Protein AF-A0A963VPA2-F1 (afdb_monomer_lite)

Radius of gyration: 30.77 Å; chains: 1; bounding box: 62×40×87 Å

Structure (mmCIF, N/CA/C/O backbone):
data_AF-A0A963VPA2-F1
#
_entry.id   AF-A0A963VPA2-F1
#
loop_
_atom_site.group_PDB
_atom_site.id
_atom_site.type_symbol
_atom_site.label_atom_id
_atom_site.label_alt_id
_atom_site.label_comp_id
_atom_site.label_asym_id
_atom_site.label_entity_id
_atom_site.label_seq_id
_atom_site.pdbx_PDB_ins_code
_atom_site.Cartn_x
_atom_site.Cartn_y
_atom_site.Cartn_z
_atom_site.occupancy
_atom_site.B_iso_or_equiv
_atom_site.auth_seq_id
_atom_site.auth_comp_id
_atom_site.auth_asym_id
_atom_site.auth_atom_id
_atom_site.pdbx_PDB_model_num
ATOM 1 N N . GLU A 1 1 ? -14.363 22.447 44.547 1.00 49.09 1 GLU A N 1
ATOM 2 C CA . GLU A 1 1 ? -14.112 21.444 45.611 1.00 49.09 1 GLU A CA 1
ATOM 3 C C . GLU A 1 1 ? -15.076 20.283 45.425 1.00 49.09 1 GLU A C 1
ATOM 5 O O . GLU A 1 1 ? -16.277 20.501 45.373 1.00 49.09 1 GLU A O 1
ATOM 10 N N . TRP A 1 2 ? -14.569 19.061 45.254 1.00 56.16 2 TRP A N 1
ATOM 11 C CA . TRP A 1 2 ? -15.417 17.924 44.885 1.00 56.16 2 TRP A CA 1
ATOM 12 C C . TRP A 1 2 ? -16.239 17.430 46.090 1.00 56.16 2 TRP A C 1
ATOM 14 O O . TRP A 1 2 ? -15.675 16.989 47.094 1.00 56.16 2 TRP A O 1
ATOM 24 N N . CYS A 1 3 ? -17.568 17.484 45.959 1.00 69.19 3 CYS A N 1
ATOM 25 C CA . CYS A 1 3 ? -18.582 16.982 46.894 1.00 69.19 3 CYS A CA 1
ATOM 26 C C . CYS A 1 3 ? -18.225 15.598 47.494 1.00 69.19 3 CYS A C 1
ATOM 28 O O . CYS A 1 3 ? -17.972 14.635 46.767 1.00 69.19 3 CYS A O 1
ATOM 30 N N . GLY A 1 4 ? -18.227 15.481 48.829 1.00 67.31 4 GLY A N 1
ATOM 31 C CA . GLY A 1 4 ? -17.852 14.258 49.564 1.00 67.31 4 GLY A CA 1
ATOM 32 C C . GLY A 1 4 ? -18.628 12.991 49.156 1.00 67.31 4 GLY A C 1
ATOM 33 O O . GLY A 1 4 ? -17.996 11.972 48.879 1.00 67.31 4 GLY A O 1
ATOM 34 N N . PRO A 1 5 ? -19.968 13.040 49.041 1.00 72.94 5 PRO A N 1
ATOM 35 C CA . PRO A 1 5 ? -20.776 11.941 48.506 1.00 72.94 5 PRO A CA 1
ATOM 36 C C . PRO A 1 5 ? -20.386 11.463 47.099 1.00 72.94 5 PRO A C 1
ATOM 38 O O . PRO A 1 5 ? -20.468 10.270 46.818 1.00 72.94 5 PRO A O 1
ATOM 41 N N . CYS A 1 6 ? -19.914 12.352 46.220 1.00 71.62 6 CYS A N 1
ATOM 42 C CA . CYS A 1 6 ? -19.467 11.936 44.889 1.00 71.62 6 CYS A CA 1
ATOM 43 C C . CYS A 1 6 ? -18.187 11.112 44.954 1.00 71.62 6 CYS A C 1
ATOM 45 O O . CYS A 1 6 ? -18.075 10.117 44.254 1.00 71.62 6 CYS A O 1
ATOM 47 N N . LYS A 1 7 ? -17.246 11.478 45.833 1.00 73.12 7 LYS A N 1
ATOM 48 C CA . LYS A 1 7 ? -15.985 10.736 45.989 1.00 73.12 7 LYS A CA 1
ATOM 49 C C . LYS A 1 7 ? -16.200 9.281 46.413 1.00 73.12 7 LYS A C 1
ATOM 51 O O . LYS A 1 7 ? -15.353 8.446 46.126 1.00 73.12 7 LYS A O 1
ATOM 56 N N . GLN A 1 8 ? -17.314 8.978 47.081 1.00 78.62 8 GLN A N 1
ATOM 57 C CA . GLN A 1 8 ? -17.674 7.609 47.465 1.00 78.62 8 GLN A CA 1
ATOM 58 C C . GLN A 1 8 ? -18.366 6.846 46.332 1.00 78.62 8 GLN A C 1
ATOM 60 O O . GLN A 1 8 ? -18.168 5.642 46.199 1.00 78.62 8 GLN A O 1
ATOM 65 N N . LEU A 1 9 ? -19.167 7.536 45.516 1.00 82.19 9 LEU A N 1
ATOM 66 C CA . LEU A 1 9 ? -19.954 6.910 44.455 1.00 82.19 9 LEU A CA 1
ATOM 67 C C . LEU A 1 9 ? -19.159 6.727 43.152 1.00 82.19 9 LEU A C 1
ATOM 69 O O . LEU A 1 9 ? -19.361 5.734 42.460 1.00 82.19 9 LEU A O 1
ATOM 73 N N . THR A 1 10 ? -18.233 7.638 42.836 1.00 83.31 10 THR A N 1
ATOM 74 C CA . THR A 1 10 ? -17.423 7.589 41.607 1.00 83.31 10 THR A CA 1
ATOM 75 C C . THR A 1 10 ? -16.677 6.260 41.433 1.00 83.31 10 THR A C 1
ATOM 77 O O . THR A 1 10 ? -16.851 5.656 40.377 1.00 83.31 10 THR A O 1
ATOM 80 N N . PRO A 1 11 ? -15.937 5.728 42.432 1.00 85.38 11 PRO A N 1
ATOM 81 C CA . PRO A 1 11 ? -15.216 4.463 42.259 1.00 85.38 11 PRO A CA 1
ATOM 82 C C . PRO A 1 11 ? -16.150 3.271 42.019 1.00 85.38 11 PRO A C 1
ATOM 84 O O . PRO A 1 11 ? -15.814 2.344 41.288 1.00 85.38 11 PRO A O 1
ATOM 87 N N . VAL A 1 12 ? -17.344 3.298 42.621 1.00 87.31 12 VAL A N 1
ATOM 88 C CA . VAL A 1 12 ? -18.360 2.255 42.431 1.00 87.31 12 VAL A CA 1
ATOM 89 C C . VAL A 1 12 ? -18.909 2.303 41.006 1.00 87.31 12 VAL A C 1
ATOM 91 O O . VAL A 1 12 ? -19.034 1.263 40.368 1.00 87.31 12 VAL A O 1
ATOM 94 N N . LEU A 1 13 ? -19.201 3.499 40.486 1.00 86.50 13 LEU A N 1
ATOM 95 C CA . LEU A 1 13 ? -19.675 3.677 39.112 1.00 86.50 13 LEU A CA 1
ATOM 96 C C . LEU A 1 13 ? -18.614 3.285 38.082 1.00 86.50 13 LEU A C 1
ATOM 98 O O . LEU A 1 13 ? -18.949 2.610 37.115 1.00 86.50 13 LEU A O 1
ATOM 102 N N . GLU A 1 14 ? -17.353 3.670 38.292 1.00 88.00 14 GLU A N 1
ATOM 103 C CA . GLU A 1 14 ? -16.237 3.300 37.410 1.00 88.00 14 GLU A CA 1
ATOM 104 C C . GLU A 1 14 ? -16.062 1.780 37.354 1.00 88.00 14 GLU A C 1
ATOM 106 O O . GLU A 1 14 ? -15.976 1.213 36.267 1.00 88.00 14 GLU A O 1
ATOM 111 N N . LYS A 1 15 ? -16.110 1.107 38.512 1.00 86.44 15 LYS A N 1
ATOM 112 C CA . LYS A 1 15 ? -16.055 -0.356 38.595 1.00 86.44 15 LYS A CA 1
ATOM 113 C C . LYS A 1 15 ? -17.211 -1.021 37.843 1.00 86.44 15 LYS A C 1
ATOM 115 O O . LYS A 1 15 ? -16.982 -1.918 37.041 1.00 86.44 15 LYS A O 1
ATOM 120 N N . ILE A 1 16 ? -18.450 -0.593 38.094 1.00 87.19 16 ILE A N 1
ATOM 121 C CA . ILE A 1 16 ? -19.628 -1.184 37.443 1.00 87.19 16 ILE A CA 1
ATOM 122 C C . ILE A 1 16 ? -19.590 -0.943 35.933 1.00 87.19 16 ILE A C 1
ATOM 124 O O . ILE A 1 16 ? -19.871 -1.860 35.173 1.00 87.19 16 ILE A O 1
ATOM 128 N N . ALA A 1 17 ? -19.234 0.259 35.484 1.00 85.38 17 ALA A N 1
ATOM 129 C CA . ALA A 1 17 ? -19.161 0.561 34.059 1.00 85.38 17 ALA A CA 1
ATOM 130 C C . ALA A 1 17 ? -18.098 -0.283 33.346 1.00 85.38 17 ALA A C 1
ATOM 132 O O . ALA A 1 17 ? -18.367 -0.779 32.260 1.00 85.38 17 ALA A O 1
ATOM 133 N N . ALA A 1 18 ? -16.943 -0.512 33.978 1.00 82.00 18 ALA A N 1
ATOM 134 C CA . ALA A 1 18 ? -15.917 -1.401 33.439 1.00 82.00 18 ALA A CA 1
ATOM 135 C C . ALA A 1 18 ? -16.399 -2.857 33.322 1.00 82.00 18 ALA A C 1
ATOM 137 O O . ALA A 1 18 ? -16.091 -3.525 32.350 1.00 82.00 18 ALA A O 1
ATOM 138 N N . GLU A 1 19 ? -17.185 -3.358 34.278 1.00 85.00 19 GLU A N 1
ATOM 139 C CA . GLU A 1 19 ? -17.730 -4.724 34.208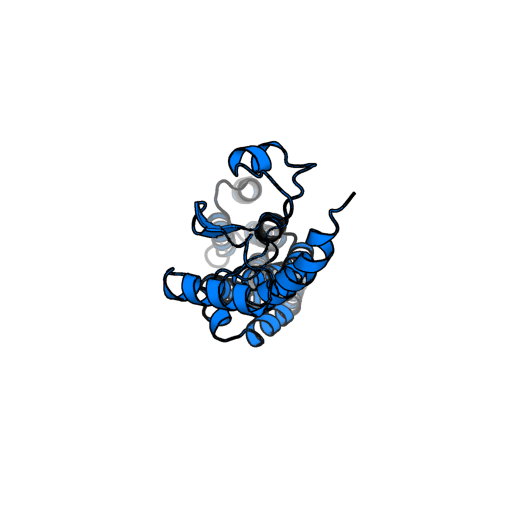 1.00 85.00 19 GLU A CA 1
ATOM 140 C C . GLU A 1 19 ? -18.888 -4.880 33.205 1.00 85.00 19 GLU A C 1
ATOM 142 O O . GLU A 1 19 ? -19.232 -5.996 32.819 1.00 85.00 19 GLU A O 1
ATOM 147 N N . TYR A 1 20 ? -19.531 -3.777 32.822 1.00 84.88 20 TYR A N 1
ATOM 148 C CA . TYR A 1 20 ? -20.671 -3.752 31.902 1.00 84.88 20 TYR A CA 1
ATOM 149 C C . TYR A 1 20 ? -20.308 -3.146 30.537 1.00 84.88 20 TYR A C 1
ATOM 151 O O . TYR A 1 20 ? -21.204 -2.936 29.714 1.00 84.88 20 TYR A O 1
ATOM 159 N N . SER A 1 21 ? -19.019 -2.901 30.275 1.00 76.88 21 SER A N 1
ATOM 160 C CA . SER A 1 21 ? -18.522 -2.377 28.997 1.00 76.88 21 SER A CA 1
ATOM 161 C C . SER A 1 21 ? -18.955 -3.258 27.833 1.00 76.88 21 SER A C 1
ATOM 163 O O . SER A 1 21 ? -19.475 -2.756 26.842 1.00 76.88 21 SER A O 1
ATOM 165 N N . ASP A 1 22 ? -18.863 -4.577 28.014 1.00 72.88 22 ASP A N 1
ATOM 166 C CA . ASP A 1 22 ? -19.215 -5.581 27.004 1.00 72.88 22 ASP A CA 1
ATOM 167 C C . ASP A 1 22 ? -20.723 -5.616 26.720 1.00 72.88 22 ASP A C 1
ATOM 169 O O . ASP A 1 22 ? -21.167 -6.141 25.704 1.00 72.88 22 ASP A O 1
ATOM 173 N N . LYS A 1 23 ? -21.531 -5.043 27.622 1.00 76.44 23 LYS A N 1
ATOM 174 C CA . LYS A 1 23 ? -22.978 -4.865 27.457 1.00 76.44 23 LYS A CA 1
ATOM 175 C C . LYS A 1 23 ? -23.339 -3.465 26.936 1.00 76.44 23 LYS A C 1
ATOM 177 O O . LYS A 1 23 ? -24.505 -3.084 26.997 1.00 76.44 23 LYS A O 1
ATOM 182 N N . GLY A 1 24 ? -22.361 -2.682 26.474 1.00 73.94 24 GLY A N 1
ATOM 183 C CA . GLY A 1 24 ? -22.559 -1.341 25.916 1.00 73.94 24 GLY A CA 1
ATOM 184 C C . GLY A 1 24 ? -22.771 -0.231 26.954 1.00 73.94 24 GLY A C 1
ATOM 185 O O . GLY A 1 24 ? -23.287 0.834 26.611 1.00 73.94 24 GLY A O 1
ATOM 186 N N . VAL A 1 25 ? -22.414 -0.445 28.226 1.00 84.25 25 VAL A N 1
ATOM 187 C CA . VAL A 1 25 ? -22.539 0.583 29.274 1.00 84.25 25 VAL A CA 1
ATOM 188 C C . VAL A 1 25 ? -21.279 1.445 29.325 1.00 84.25 25 VAL A C 1
ATOM 190 O O . VAL A 1 25 ? -20.182 0.946 29.551 1.00 84.25 25 VAL A O 1
ATOM 193 N N . ILE A 1 26 ? -21.446 2.763 29.183 1.00 83.50 26 ILE A N 1
ATOM 194 C CA . ILE A 1 26 ? -20.358 3.749 29.251 1.00 83.50 26 ILE A CA 1
ATOM 195 C C . ILE A 1 26 ? -20.648 4.746 30.376 1.00 83.50 26 ILE A C 1
ATOM 197 O O . ILE A 1 26 ? -21.761 5.263 30.494 1.00 83.50 26 ILE A O 1
ATOM 201 N N . LEU A 1 27 ? -19.637 5.048 31.196 1.00 86.69 27 LEU A N 1
ATOM 202 C CA . LEU A 1 27 ? -19.727 6.073 32.236 1.00 86.69 27 LEU A CA 1
ATOM 203 C C . LEU A 1 27 ? -19.237 7.428 31.716 1.00 86.69 27 LEU A C 1
ATOM 205 O O . LEU A 1 27 ? -18.039 7.641 31.550 1.00 86.69 27 LEU A O 1
ATOM 209 N N . ALA A 1 28 ? -20.159 8.374 31.551 1.00 87.06 28 ALA A N 1
ATOM 210 C CA . ALA A 1 28 ? -19.833 9.773 31.295 1.00 87.06 28 ALA A CA 1
ATOM 211 C C . ALA A 1 28 ? -19.828 10.570 32.610 1.00 87.06 28 ALA A C 1
ATOM 213 O O . ALA A 1 28 ? -20.836 10.628 33.317 1.00 87.06 28 ALA A O 1
ATOM 214 N N . LYS A 1 29 ? -18.693 11.196 32.942 1.00 86.25 29 LYS A N 1
ATOM 215 C CA . LYS A 1 29 ? -18.549 12.074 34.114 1.00 86.25 29 LYS A CA 1
ATOM 216 C C . LYS A 1 29 ? -18.623 13.524 33.652 1.00 86.25 29 LYS A C 1
ATOM 218 O O . LYS A 1 29 ? -17.815 13.935 32.829 1.00 86.25 29 LYS A O 1
ATOM 223 N N . ILE A 1 30 ? -19.570 14.285 34.192 1.00 83.88 30 ILE A N 1
ATOM 224 C CA . ILE A 1 30 ? -19.776 15.694 33.837 1.00 83.88 30 ILE A CA 1
ATOM 225 C C . ILE A 1 30 ? -19.543 16.547 35.079 1.00 83.88 30 ILE A C 1
ATOM 227 O O . ILE A 1 30 ? -20.171 16.323 36.118 1.00 83.88 30 ILE A O 1
ATOM 231 N N . ASN A 1 31 ? -18.637 17.517 34.972 1.00 84.00 31 ASN A N 1
ATOM 232 C CA . ASN A 1 31 ? -18.429 18.515 36.008 1.00 84.00 31 ASN A CA 1
ATOM 233 C C . ASN A 1 31 ? -19.447 19.645 35.826 1.00 84.00 31 ASN A C 1
ATOM 235 O O . ASN A 1 31 ? -19.341 20.436 34.897 1.00 84.00 31 ASN A O 1
ATOM 239 N N . VAL A 1 32 ? -20.435 19.729 36.715 1.00 82.69 32 VAL A N 1
ATOM 240 C CA . VAL A 1 32 ? -21.500 20.740 36.614 1.00 82.69 32 VAL A CA 1
ATOM 241 C C . VAL A 1 32 ? -21.022 22.170 36.892 1.00 82.69 32 VAL A C 1
ATOM 243 O O . VAL A 1 32 ? -21.715 23.105 36.499 1.00 82.69 32 VAL A O 1
ATOM 246 N N . ASP A 1 33 ? -19.860 22.343 37.535 1.00 81.12 33 ASP A N 1
ATOM 247 C CA . ASP A 1 33 ? -19.251 23.664 37.744 1.00 81.12 33 ASP A CA 1
ATOM 248 C C . ASP A 1 33 ? -18.668 24.223 36.431 1.00 81.12 33 ASP A C 1
ATOM 250 O O . ASP A 1 33 ? -18.660 25.434 36.219 1.00 81.12 33 ASP A O 1
ATOM 254 N N . GLU A 1 34 ? -18.198 23.342 35.542 1.00 83.88 34 GLU A N 1
ATOM 255 C CA . GLU A 1 34 ? -17.646 23.692 34.224 1.00 83.88 34 GLU A CA 1
ATOM 256 C C . GLU A 1 34 ? -18.741 23.689 33.144 1.00 83.88 34 GLU A C 1
ATOM 258 O O . GLU A 1 34 ? -18.819 24.598 32.321 1.00 83.88 34 GLU A O 1
ATOM 263 N N . GLU A 1 35 ? -19.652 22.715 33.200 1.00 80.19 35 GLU A N 1
ATOM 264 C CA . GLU A 1 35 ? -20.675 22.448 32.184 1.00 80.19 35 GLU A CA 1
ATOM 265 C C . GLU A 1 35 ? -22.076 22.909 32.624 1.00 80.19 35 GLU A C 1
ATOM 267 O O . GLU A 1 35 ? -23.053 22.147 32.636 1.00 80.19 35 GLU A O 1
ATOM 272 N N . GLY A 1 36 ? -22.197 24.189 32.990 1.00 81.50 36 GLY A N 1
ATOM 273 C CA . GLY A 1 36 ? -23.433 24.757 33.547 1.00 81.50 36 GLY A CA 1
ATOM 274 C C . GLY A 1 36 ? -24.657 24.661 32.621 1.00 81.50 36 GLY A C 1
ATOM 275 O O . GLY A 1 36 ? -25.783 24.487 33.093 1.00 81.50 36 GLY A O 1
ATOM 276 N N . PHE A 1 37 ? -24.456 24.716 31.299 1.00 80.62 37 PHE A N 1
ATOM 277 C CA . PHE A 1 37 ? -25.534 24.557 30.314 1.00 80.62 37 PHE A CA 1
ATOM 278 C C . PHE A 1 37 ? -26.147 23.150 30.355 1.00 80.62 37 PHE A C 1
ATOM 280 O O . PHE A 1 37 ? -27.370 23.003 30.410 1.00 80.62 37 PHE A O 1
ATOM 287 N N . ILE A 1 38 ? -25.300 22.117 30.398 1.00 82.00 38 ILE A N 1
ATOM 288 C CA . ILE A 1 38 ? -25.739 20.720 30.474 1.00 82.00 38 ILE A CA 1
ATOM 289 C C . ILE A 1 38 ? -26.443 20.475 31.814 1.00 82.00 38 ILE A C 1
ATOM 291 O O . ILE A 1 38 ? -27.527 19.890 31.849 1.00 82.00 38 ILE A O 1
ATOM 295 N N . ALA A 1 39 ? -25.890 20.989 32.916 1.00 82.69 39 ALA A N 1
ATOM 296 C CA . ALA A 1 39 ? -26.506 20.878 34.237 1.00 82.69 39 ALA A CA 1
ATOM 297 C C . ALA A 1 39 ? -27.925 21.482 34.280 1.00 82.69 39 ALA A C 1
ATOM 299 O O . ALA A 1 39 ? -28.838 20.878 34.850 1.00 82.69 39 ALA A O 1
ATOM 300 N N . ALA A 1 40 ? -28.134 22.635 33.632 1.00 84.31 40 ALA A N 1
ATOM 301 C CA . ALA A 1 40 ? -29.443 23.275 33.523 1.00 84.31 40 ALA A CA 1
ATOM 302 C C . ALA A 1 40 ? -30.427 22.463 32.663 1.00 84.31 40 ALA A C 1
ATOM 304 O O . ALA A 1 40 ? -31.581 22.285 33.057 1.00 84.31 40 ALA A O 1
ATOM 305 N N . GLN A 1 41 ? -29.976 21.928 31.523 1.00 83.31 41 GLN A N 1
ATOM 306 C CA . GLN A 1 41 ? -30.805 21.118 30.623 1.00 83.31 41 GLN A CA 1
ATOM 307 C C . GLN A 1 41 ? -31.312 19.834 31.296 1.00 83.31 41 GLN A C 1
ATOM 309 O O . GLN A 1 41 ? -32.468 19.454 31.113 1.00 83.31 41 GLN A O 1
ATOM 314 N N . PHE A 1 42 ? -30.474 19.197 32.116 1.00 83.06 42 PHE A N 1
ATOM 315 C CA . PHE A 1 42 ? -30.832 18.009 32.898 1.00 83.06 42 PHE A CA 1
ATOM 316 C C . PHE A 1 42 ? -31.484 18.332 34.253 1.00 83.06 42 PHE A C 1
ATOM 318 O O . PHE A 1 42 ? -31.735 17.420 35.044 1.00 83.06 42 PHE A O 1
ATOM 325 N N . GLN A 1 43 ? -31.769 19.615 34.519 1.00 84.44 43 GLN A N 1
ATOM 326 C CA . GLN A 1 43 ? -32.391 20.111 35.750 1.00 84.44 43 GLN A CA 1
ATOM 327 C C . GLN A 1 43 ? -31.707 19.579 37.021 1.00 84.44 43 GLN A C 1
ATOM 329 O O . GLN A 1 43 ? -32.368 19.146 37.966 1.00 84.44 43 GLN A O 1
ATOM 334 N N . VAL A 1 44 ? -30.371 19.583 37.048 1.00 84.50 44 VAL A N 1
ATOM 335 C CA . VAL A 1 44 ? -29.589 19.085 38.186 1.00 84.50 44 VAL A CA 1
ATOM 336 C C . VAL A 1 44 ? -29.793 20.005 39.395 1.00 84.50 44 VAL A C 1
ATOM 338 O O . VAL A 1 44 ? -29.364 21.154 39.391 1.00 84.50 44 VAL A O 1
ATOM 341 N N . GLN A 1 45 ? -30.451 19.496 40.441 1.00 82.44 45 GLN A N 1
ATOM 342 C CA . GLN A 1 45 ? -30.731 20.251 41.676 1.00 82.44 45 GLN A CA 1
ATOM 343 C C . GLN A 1 45 ? -29.751 19.937 42.813 1.00 82.44 45 GLN A C 1
ATOM 345 O O . GLN A 1 45 ? -29.624 20.713 43.758 1.00 82.44 45 GLN A O 1
ATOM 350 N N . SER A 1 46 ? -29.088 18.781 42.760 1.00 82.25 46 SER A N 1
ATOM 351 C CA . SER A 1 46 ? -28.140 18.342 43.782 1.00 82.25 46 SER A CA 1
ATOM 352 C C . SER A 1 46 ? -27.057 17.437 43.192 1.00 82.25 46 SER A C 1
ATOM 354 O O . SER A 1 46 ? -27.208 16.858 42.118 1.00 82.25 46 SER A O 1
ATOM 356 N N . ILE A 1 47 ? -25.928 17.342 43.891 1.00 82.88 47 ILE A N 1
ATOM 357 C CA . ILE A 1 47 ? -24.746 16.589 43.466 1.00 82.88 47 ILE A CA 1
ATOM 358 C C . ILE A 1 47 ? -24.464 15.498 44.519 1.00 82.88 47 ILE A C 1
ATOM 360 O O . ILE A 1 47 ? -24.398 15.834 45.707 1.00 82.88 47 ILE A O 1
ATOM 364 N N . PRO A 1 48 ? -24.234 14.222 44.141 1.00 83.06 48 PRO A N 1
ATOM 365 C CA . PRO A 1 48 ? -24.256 13.671 42.782 1.00 83.06 48 PRO A CA 1
ATOM 366 C C . PRO A 1 48 ? -25.680 13.481 42.248 1.00 83.06 48 PRO A C 1
ATOM 368 O O . PRO A 1 48 ? -26.567 13.084 42.997 1.00 83.06 48 PRO A O 1
ATOM 371 N N . THR A 1 49 ? -25.859 13.678 40.941 1.00 86.62 49 THR A N 1
ATOM 372 C CA . THR A 1 49 ? -27.026 13.202 40.182 1.00 86.62 49 THR A CA 1
ATOM 373 C C . THR A 1 49 ? -26.536 12.188 39.153 1.00 86.62 49 THR A C 1
ATOM 375 O O . THR A 1 49 ? -25.537 12.436 38.480 1.00 86.62 49 THR A O 1
ATOM 378 N N . VAL A 1 50 ? -27.212 11.043 39.043 1.00 88.56 50 VAL A N 1
ATOM 379 C CA . VAL A 1 50 ? -26.841 9.964 38.114 1.00 88.56 50 VAL A CA 1
ATOM 380 C C . VAL A 1 50 ? -28.051 9.610 37.259 1.00 88.56 50 VAL A C 1
ATOM 382 O O . VAL A 1 50 ? -29.107 9.254 37.785 1.00 88.56 50 VAL A O 1
ATOM 385 N N . TYR A 1 51 ? -27.889 9.678 35.941 1.00 88.38 51 TYR A N 1
ATOM 386 C CA . TYR A 1 51 ? -28.897 9.276 34.964 1.00 88.38 51 TYR A CA 1
ATOM 387 C C . TYR A 1 51 ? -28.361 8.150 34.084 1.00 88.38 51 TYR A C 1
ATOM 389 O O . TYR A 1 51 ? -27.190 8.155 33.714 1.00 88.38 51 TYR A O 1
ATOM 397 N N . ALA A 1 52 ? -29.234 7.214 33.718 1.00 88.38 52 ALA A N 1
ATOM 398 C CA . ALA A 1 52 ? -28.993 6.310 32.602 1.00 88.38 52 ALA A CA 1
ATOM 399 C C . ALA A 1 52 ? -29.594 6.933 31.340 1.00 88.38 52 ALA A C 1
ATOM 401 O O . ALA A 1 52 ? -30.767 7.321 31.348 1.00 88.38 52 ALA A O 1
ATOM 402 N N . LEU A 1 53 ? -28.807 7.029 30.269 1.00 85.62 53 LEU A N 1
ATOM 403 C CA . LEU A 1 53 ? -29.257 7.540 28.978 1.00 85.62 53 LEU A CA 1
ATOM 404 C C . LEU A 1 53 ? -29.225 6.438 27.920 1.00 85.62 53 LEU A C 1
ATOM 406 O O . LEU A 1 53 ? -28.288 5.649 27.870 1.00 85.62 53 LEU A O 1
ATOM 410 N N . PHE A 1 54 ? -30.226 6.433 27.044 1.00 81.38 54 PHE A N 1
ATOM 411 C CA . PHE A 1 54 ? -30.270 5.595 25.848 1.00 81.38 54 PHE A CA 1
ATOM 412 C C . PHE A 1 54 ? -30.820 6.418 24.679 1.00 81.38 54 PHE A C 1
ATOM 414 O O . PHE A 1 54 ? -31.821 7.120 24.833 1.00 81.38 54 PHE A O 1
ATOM 421 N N . GLN A 1 55 ? -30.140 6.386 23.527 1.00 76.56 55 GLN A N 1
ATOM 422 C CA . GLN A 1 55 ? -30.486 7.180 22.332 1.00 76.56 55 GLN A CA 1
ATOM 423 C C . GLN A 1 55 ? -30.753 8.672 22.634 1.00 76.56 55 GLN A C 1
ATOM 425 O O . GLN A 1 55 ? -31.731 9.264 22.177 1.00 76.56 55 GLN A O 1
ATOM 430 N N . GLY A 1 56 ? -29.897 9.276 23.467 1.00 76.88 56 GLY A N 1
ATOM 431 C CA . GLY A 1 56 ? -29.988 10.691 23.842 1.00 76.88 56 GLY A CA 1
ATOM 432 C C . GLY A 1 56 ? -31.124 11.043 24.811 1.00 76.88 56 GLY A C 1
ATOM 433 O O . GLY A 1 56 ? -31.335 12.223 25.084 1.00 76.88 56 GLY A O 1
ATOM 434 N N . LYS A 1 57 ? -31.855 10.058 25.350 1.00 78.44 57 LYS A N 1
ATOM 435 C CA . LYS A 1 57 ? -32.953 10.274 26.304 1.00 78.44 57 LYS A CA 1
ATOM 436 C C . LYS A 1 57 ? -32.633 9.660 27.671 1.00 78.44 57 LYS A C 1
ATOM 438 O O . LYS A 1 57 ? -32.121 8.541 27.715 1.00 78.44 57 LYS A O 1
ATOM 443 N N . PRO A 1 58 ? -32.952 10.337 28.789 1.00 84.06 58 PRO A N 1
ATOM 444 C CA . PRO A 1 58 ? -32.839 9.747 30.116 1.00 84.06 58 PRO A CA 1
ATOM 445 C C . PRO A 1 58 ? -33.902 8.655 30.287 1.00 84.06 58 PRO A C 1
ATOM 447 O O . PRO A 1 58 ? -35.100 8.930 30.240 1.00 84.06 58 PRO A O 1
ATOM 450 N N . VAL A 1 59 ? -33.457 7.415 30.472 1.00 86.19 59 VAL A N 1
ATOM 451 C CA . VAL A 1 59 ? -34.322 6.235 30.641 1.00 86.19 59 VAL A CA 1
ATOM 452 C C . VAL A 1 59 ? -34.500 5.837 32.103 1.00 86.19 59 VAL A C 1
ATOM 454 O O . VAL A 1 59 ? -35.507 5.227 32.449 1.00 86.19 59 VAL A O 1
ATOM 457 N N . ALA A 1 60 ? -33.565 6.215 32.980 1.00 86.31 60 ALA A N 1
ATOM 458 C CA . ALA A 1 60 ? -33.702 6.017 34.420 1.00 86.31 60 ALA A CA 1
ATOM 459 C C . ALA A 1 60 ? -32.948 7.078 35.224 1.00 86.31 60 ALA A C 1
ATOM 461 O O . ALA A 1 60 ? -31.893 7.566 34.814 1.00 86.31 60 ALA A O 1
ATOM 462 N N . ASN A 1 61 ? -33.471 7.389 36.410 1.00 87.56 61 ASN A N 1
ATOM 463 C CA . ASN A 1 61 ? -32.779 8.181 37.420 1.00 87.56 61 ASN A CA 1
ATOM 464 C C . ASN A 1 61 ? -32.189 7.239 38.478 1.00 87.56 61 ASN A C 1
ATOM 466 O O . ASN A 1 61 ? -32.922 6.568 39.204 1.00 87.56 61 ASN A O 1
ATOM 470 N N . LEU A 1 62 ? -30.861 7.202 38.559 1.00 85.69 62 LEU A N 1
ATOM 471 C CA . LEU A 1 62 ? -30.085 6.344 39.456 1.00 85.69 62 LEU A CA 1
ATOM 472 C C . LEU A 1 62 ? -29.600 7.086 40.708 1.00 85.69 62 LEU A C 1
ATOM 474 O O . LEU A 1 62 ? -28.909 6.504 41.536 1.00 85.69 62 LEU A O 1
ATOM 478 N N . THR A 1 63 ? -29.983 8.349 40.898 1.00 82.50 63 THR A N 1
ATOM 479 C CA . THR A 1 63 ? -29.528 9.191 42.022 1.00 82.50 63 THR A CA 1
ATOM 480 C C . THR A 1 63 ? -29.878 8.601 43.396 1.00 82.50 63 THR A C 1
ATOM 482 O O . THR A 1 63 ? -29.180 8.837 44.381 1.00 82.50 63 THR A O 1
ATOM 485 N N . ASN A 1 64 ? -30.939 7.789 43.469 1.00 80.38 64 ASN A N 1
ATOM 486 C CA . ASN A 1 64 ? -31.352 7.106 44.697 1.00 80.38 64 ASN A CA 1
ATOM 487 C C . ASN A 1 64 ? -30.657 5.752 44.919 1.00 80.38 64 ASN A C 1
ATOM 489 O O . ASN A 1 64 ? -30.744 5.213 46.023 1.00 80.38 64 ASN A O 1
ATOM 493 N N . ALA A 1 65 ? -29.981 5.198 43.910 1.00 78.00 65 ALA A N 1
ATOM 494 C CA . ALA A 1 65 ? -29.256 3.941 44.032 1.00 78.00 65 ALA A CA 1
ATOM 495 C C . ALA A 1 65 ? -27.925 4.203 44.748 1.00 78.00 65 ALA A C 1
ATOM 497 O O . ALA A 1 65 ? -27.002 4.796 44.190 1.00 78.00 65 ALA A O 1
ATOM 498 N N . ARG A 1 66 ? -27.843 3.796 46.020 1.00 73.62 66 ARG A N 1
ATOM 499 C CA . ARG A 1 66 ? -26.684 4.083 46.885 1.00 73.62 66 ARG A CA 1
ATOM 500 C C . ARG A 1 66 ? -25.782 2.878 47.131 1.00 73.62 66 ARG A C 1
ATOM 502 O O . ARG A 1 66 ? -24.739 3.040 47.756 1.00 73.62 66 ARG A O 1
ATOM 509 N N . SER A 1 67 ? -26.158 1.692 46.653 1.00 83.50 67 SER A N 1
ATOM 510 C CA . SER A 1 67 ? -25.322 0.491 46.717 1.00 83.50 67 SER A CA 1
ATOM 511 C C . SER A 1 67 ? -24.968 -0.037 45.330 1.00 83.50 67 SER A C 1
ATOM 513 O O . SER A 1 67 ? -25.728 0.101 44.371 1.00 83.50 67 SER A O 1
ATOM 515 N N . GLU A 1 68 ? -23.826 -0.722 45.249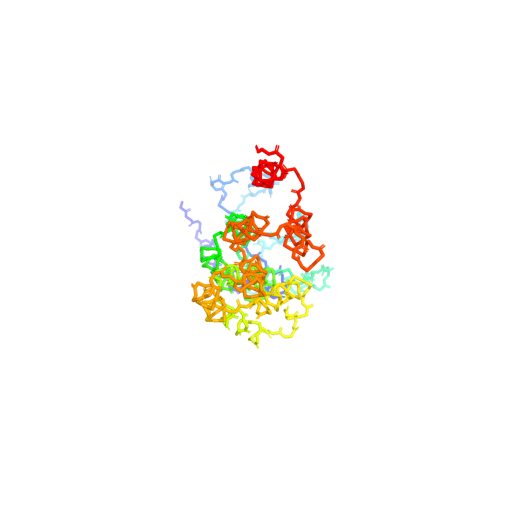 1.00 85.19 68 GLU A N 1
ATOM 516 C CA . GLU A 1 68 ? -23.377 -1.430 44.046 1.00 85.19 68 GLU A CA 1
ATOM 517 C C . GLU A 1 68 ? -24.432 -2.436 43.550 1.00 85.19 68 GLU A C 1
ATOM 519 O O . GLU A 1 68 ? -24.711 -2.515 42.357 1.00 85.19 68 GLU A O 1
ATOM 524 N N . SER A 1 69 ? -25.085 -3.155 44.470 1.00 86.19 69 SER A N 1
ATOM 525 C CA . SER A 1 69 ? -26.143 -4.119 44.142 1.00 86.19 69 SER A CA 1
ATOM 526 C C . SER A 1 69 ? -27.374 -3.475 43.499 1.00 86.19 69 SER A C 1
ATOM 528 O O . SER A 1 69 ? -27.908 -4.018 42.536 1.00 86.19 69 SER A O 1
ATOM 530 N N . GLN A 1 70 ? -27.809 -2.311 43.994 1.00 86.38 70 GLN A N 1
ATOM 531 C CA . GLN A 1 70 ? -28.950 -1.582 43.435 1.00 86.38 70 GLN A CA 1
ATOM 532 C C . GLN A 1 70 ? -28.638 -1.060 42.033 1.00 86.38 70 GLN A C 1
ATOM 534 O O . GLN A 1 70 ? -29.464 -1.190 41.136 1.00 86.38 70 GLN A O 1
ATOM 539 N N . LEU A 1 71 ? -27.438 -0.508 41.833 1.00 86.62 71 LEU A N 1
ATOM 540 C CA . LEU A 1 71 ? -26.992 -0.017 40.529 1.00 86.62 71 LEU A CA 1
ATOM 541 C C . LEU A 1 71 ? -26.960 -1.143 39.488 1.00 86.62 71 LEU A C 1
ATOM 543 O O . LEU A 1 71 ? -27.520 -0.980 38.407 1.00 86.62 71 LEU A O 1
ATOM 547 N N . ARG A 1 72 ? -26.391 -2.304 39.841 1.00 88.38 72 ARG A N 1
ATOM 548 C CA . ARG A 1 72 ? -26.377 -3.497 38.977 1.00 88.38 72 ARG A CA 1
ATOM 549 C C . ARG A 1 72 ? -27.783 -3.963 38.624 1.00 88.38 72 ARG A C 1
ATOM 551 O O . ARG A 1 72 ? -28.082 -4.147 37.454 1.00 88.38 72 ARG A O 1
ATOM 558 N N . GLN A 1 73 ? -28.662 -4.078 39.618 1.00 88.00 73 GLN A N 1
ATOM 559 C CA . GLN A 1 73 ? -30.033 -4.533 39.398 1.00 88.00 73 GLN A CA 1
ATOM 560 C C . GLN A 1 73 ? -30.792 -3.629 38.419 1.00 88.00 73 GLN A C 1
ATOM 562 O O . GLN A 1 73 ? -31.503 -4.131 37.550 1.00 88.00 73 GLN A O 1
ATOM 567 N N . VAL A 1 74 ? -30.651 -2.305 38.544 1.00 87.00 74 VAL A N 1
ATOM 568 C CA . VAL A 1 74 ? -31.309 -1.372 37.621 1.00 87.00 74 VAL A CA 1
ATOM 569 C C . VAL A 1 74 ? -30.683 -1.449 36.227 1.00 87.00 74 VAL A C 1
ATOM 571 O O . VAL A 1 74 ? -31.419 -1.460 35.246 1.00 87.00 74 VAL A O 1
ATOM 574 N N . LEU A 1 75 ? -29.354 -1.555 36.121 1.00 86.62 75 LEU A N 1
ATOM 575 C CA . LEU A 1 75 ? -28.676 -1.732 34.833 1.00 86.62 75 LEU A CA 1
ATOM 576 C C . LEU A 1 75 ? -29.111 -3.020 34.131 1.00 86.62 75 LEU A C 1
ATOM 578 O O . LEU A 1 75 ? -29.488 -2.963 32.968 1.00 86.62 75 LEU A O 1
ATOM 582 N N . ASP A 1 76 ? -29.145 -4.155 34.830 1.00 87.75 76 ASP A N 1
ATOM 583 C CA . ASP A 1 76 ? -29.603 -5.427 34.265 1.00 87.75 76 ASP A CA 1
ATOM 584 C C . ASP A 1 76 ? -31.066 -5.347 33.794 1.00 87.75 76 ASP A C 1
ATOM 586 O O . ASP A 1 76 ? -31.403 -5.847 32.722 1.00 87.75 76 ASP A O 1
ATOM 590 N N . GLN A 1 77 ? -31.942 -4.670 34.548 1.00 86.69 77 GLN A N 1
ATOM 591 C CA . GLN A 1 77 ? -33.334 -4.451 34.136 1.00 86.69 77 GLN A CA 1
ATOM 592 C C . GLN A 1 77 ? -33.455 -3.574 32.889 1.00 86.69 77 GLN A C 1
ATOM 594 O O . GLN A 1 77 ? -34.305 -3.846 32.041 1.00 86.69 77 GLN A O 1
ATOM 599 N N . LEU A 1 78 ? -32.631 -2.531 32.777 1.00 86.50 78 LEU A N 1
ATOM 600 C CA . LEU A 1 78 ? -32.597 -1.660 31.604 1.00 86.50 78 LEU A CA 1
ATOM 601 C C . LEU A 1 78 ? -32.0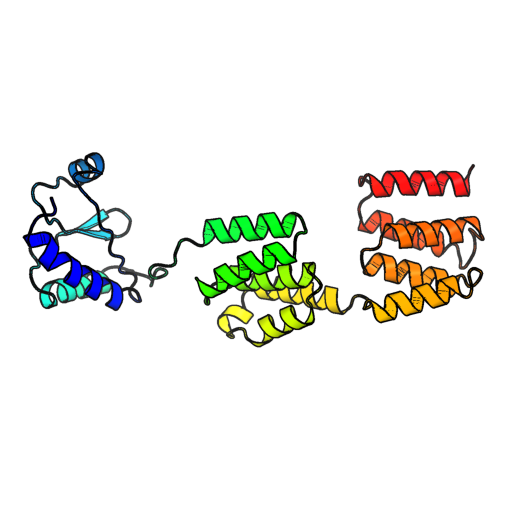64 -2.411 30.385 1.00 86.50 78 LEU A C 1
ATOM 603 O O . LEU A 1 78 ? -32.694 -2.380 29.336 1.00 86.50 78 LEU A O 1
ATOM 607 N N . LEU A 1 79 ? -30.958 -3.138 30.533 1.00 83.44 79 LEU A N 1
ATOM 608 C CA . LEU A 1 79 ? -30.344 -3.916 29.455 1.00 83.44 79 LEU A CA 1
ATOM 609 C C . LEU A 1 79 ? -31.246 -5.055 28.961 1.00 83.44 79 LEU A C 1
ATOM 611 O O . LEU A 1 79 ? -31.197 -5.400 27.789 1.00 83.44 79 LEU A O 1
ATOM 615 N N . ALA A 1 80 ? -32.108 -5.607 29.818 1.00 83.44 80 ALA A N 1
ATOM 616 C CA . ALA A 1 80 ? -33.104 -6.597 29.406 1.00 83.44 80 ALA A CA 1
ATOM 617 C C . ALA A 1 80 ? -34.276 -5.999 28.603 1.00 83.44 80 ALA A C 1
ATOM 619 O O . ALA A 1 80 ? -34.947 -6.721 27.868 1.00 83.44 80 ALA A O 1
ATOM 620 N N . GLN A 1 81 ? -34.568 -4.706 28.774 1.00 81.06 81 GLN A N 1
ATOM 621 C CA . GLN A 1 81 ? -35.709 -4.028 28.141 1.00 81.06 81 GLN A CA 1
ATOM 622 C C . GLN A 1 81 ? -35.316 -3.190 26.925 1.00 81.06 81 GLN A C 1
ATOM 624 O O . GLN A 1 81 ? -36.160 -2.883 26.083 1.00 81.06 81 GLN A O 1
ATOM 629 N N . LEU A 1 82 ? -34.052 -2.788 26.848 1.00 78.44 82 LEU A N 1
ATOM 630 C CA . LEU A 1 82 ? -33.524 -1.965 25.777 1.00 78.44 82 LEU A CA 1
ATOM 631 C C . LEU A 1 82 ? -32.833 -2.865 24.744 1.00 78.44 82 LEU A C 1
ATOM 633 O O . LEU A 1 82 ? -32.086 -3.761 25.132 1.00 78.44 82 LEU A O 1
ATOM 637 N N . PRO A 1 83 ? -33.036 -2.634 23.434 1.00 65.88 83 PRO A N 1
ATOM 638 C CA . PRO A 1 83 ? -32.276 -3.303 22.385 1.00 65.88 83 PRO A CA 1
ATOM 639 C C . PRO A 1 83 ? -30.863 -2.707 22.349 1.00 65.88 83 PRO A C 1
ATOM 641 O O . PRO A 1 83 ? -30.533 -1.896 21.485 1.00 65.88 83 PRO A O 1
ATOM 644 N N . VAL A 1 84 ? -30.061 -3.032 23.360 1.00 61.53 84 VAL A N 1
ATOM 645 C CA . VAL A 1 84 ? -28.661 -2.628 23.441 1.00 61.53 84 VAL A CA 1
ATOM 646 C C . VAL A 1 84 ? -27.867 -3.655 22.659 1.00 61.53 84 VAL A C 1
ATOM 648 O O . VAL A 1 84 ? -27.640 -4.770 23.122 1.00 61.53 84 VAL A O 1
ATOM 651 N N . GLU A 1 85 ? -27.482 -3.291 21.443 1.00 55.75 85 GLU A N 1
ATOM 652 C CA . GLU A 1 85 ? -26.365 -3.970 20.801 1.00 55.75 85 GLU A CA 1
ATOM 653 C C . GLU A 1 85 ? -25.099 -3.602 21.583 1.00 55.75 85 GLU A C 1
ATOM 655 O O . GLU A 1 85 ? -24.994 -2.450 22.025 1.00 55.75 85 GLU A O 1
ATOM 660 N N . PRO A 1 86 ? -24.169 -4.546 21.814 1.00 47.84 86 PRO A N 1
ATOM 661 C CA . PRO A 1 86 ? -22.878 -4.231 22.406 1.00 47.84 86 PRO A CA 1
ATOM 662 C C . PRO A 1 86 ? -22.193 -3.184 21.523 1.00 47.84 86 PRO A C 1
ATOM 664 O O . PRO A 1 86 ? -21.625 -3.489 20.479 1.00 47.84 86 PRO A O 1
ATOM 667 N N . GLY A 1 87 ? -22.338 -1.917 21.909 1.00 47.12 87 GLY A N 1
ATOM 668 C CA . GLY A 1 87 ? -21.611 -0.815 21.310 1.00 47.12 87 GLY A CA 1
ATOM 669 C C . GLY A 1 87 ? -20.143 -0.941 21.705 1.00 47.12 87 GLY A C 1
ATOM 670 O O . GLY A 1 87 ? -19.875 -1.409 22.815 1.00 47.12 87 GLY A O 1
ATOM 671 N N . PRO A 1 88 ? -19.207 -0.539 20.830 1.00 45.03 88 PRO A N 1
ATOM 672 C CA . PRO A 1 88 ? -17.777 -0.688 21.068 1.00 45.03 88 PRO A CA 1
ATOM 673 C C . PRO A 1 88 ? -17.428 -0.046 22.414 1.00 45.03 88 PRO A C 1
ATOM 675 O O . PRO A 1 88 ? -17.592 1.161 22.617 1.00 45.03 88 PRO A O 1
ATOM 678 N N . GLY A 1 89 ? -17.069 -0.887 23.382 1.00 43.44 89 GLY A N 1
ATOM 679 C CA . GLY A 1 89 ? -16.843 -0.479 24.757 1.00 43.44 89 GLY A CA 1
ATOM 680 C C . GLY A 1 89 ? -15.636 0.436 24.807 1.00 43.44 89 GLY A C 1
ATOM 681 O O . GLY A 1 89 ? -14.533 -0.029 24.589 1.00 43.44 89 GLY A O 1
ATOM 682 N N . ALA A 1 90 ? -15.834 1.728 25.075 1.00 43.88 90 ALA A N 1
ATOM 683 C CA . ALA A 1 90 ? -14.753 2.701 25.234 1.00 43.88 90 ALA A CA 1
ATOM 684 C C . ALA A 1 90 ? -13.575 2.526 24.243 1.00 43.88 90 ALA A C 1
ATOM 686 O O . ALA A 1 90 ? -12.422 2.712 24.637 1.00 43.88 90 ALA A O 1
ATOM 687 N N . GLN A 1 91 ? -13.837 2.199 22.966 1.00 48.97 91 GLN A N 1
ATOM 688 C CA . GLN A 1 91 ? -12.831 2.425 21.935 1.00 48.97 91 GLN A CA 1
ATOM 689 C C . GLN A 1 91 ? -12.571 3.928 21.974 1.00 48.97 91 GLN A C 1
ATOM 691 O O . GLN A 1 91 ? -13.486 4.734 21.777 1.00 48.97 91 GLN A O 1
ATOM 696 N N . GLN A 1 92 ? -11.333 4.314 22.283 1.00 55.06 92 GLN A N 1
ATOM 697 C CA . GLN A 1 92 ? -10.866 5.650 21.942 1.00 55.06 92 GLN A CA 1
ATOM 698 C C . GLN A 1 92 ? -11.284 5.891 20.493 1.00 55.06 92 GLN A C 1
ATOM 700 O O . GLN A 1 92 ? -11.108 4.996 19.668 1.00 55.06 92 GLN A O 1
ATOM 705 N N . ASP A 1 93 ? -11.915 7.029 20.203 1.00 71.69 93 ASP A N 1
ATOM 706 C CA . ASP A 1 93 ? -12.352 7.319 18.842 1.00 71.69 93 ASP A CA 1
ATOM 707 C C . ASP A 1 93 ? -11.119 7.311 17.928 1.00 71.69 93 ASP A C 1
ATOM 709 O O . ASP A 1 93 ? -10.323 8.250 17.921 1.00 71.69 93 ASP A O 1
ATOM 713 N N . ILE A 1 94 ? -10.925 6.198 17.219 1.00 83.19 94 ILE A N 1
ATOM 714 C CA . ILE A 1 94 ? -9.810 5.997 16.300 1.00 83.19 94 ILE A CA 1
ATOM 715 C C . ILE A 1 94 ? -10.090 6.653 14.950 1.00 83.19 94 ILE A C 1
ATOM 717 O O . ILE A 1 94 ? -9.191 6.687 14.115 1.00 83.19 94 ILE A O 1
ATOM 721 N N . ALA A 1 95 ? -11.295 7.182 14.702 1.00 85.00 95 ALA A N 1
ATOM 722 C CA . ALA A 1 95 ? -11.649 7.755 13.408 1.00 85.00 95 ALA A CA 1
ATOM 723 C C . ALA A 1 95 ? -10.707 8.897 12.974 1.00 85.00 95 ALA A C 1
ATOM 725 O O . ALA A 1 95 ? -10.289 8.888 11.814 1.00 85.00 95 ALA A O 1
ATOM 726 N N . PRO A 1 96 ? -10.277 9.827 13.857 1.00 87.00 96 PRO A N 1
ATOM 727 C CA . PRO A 1 96 ? -9.292 10.844 13.492 1.00 87.00 96 PRO A CA 1
ATOM 728 C C . PRO A 1 96 ? -7.920 10.256 13.137 1.00 87.00 96 PRO A C 1
ATOM 730 O O . PRO A 1 96 ? -7.258 10.748 12.225 1.00 87.00 96 PRO A O 1
ATOM 733 N N . LEU A 1 97 ? -7.490 9.201 13.836 1.00 88.38 97 LEU A N 1
ATOM 734 C CA . LEU A 1 97 ? -6.212 8.537 13.568 1.00 88.38 97 LEU A CA 1
ATOM 735 C C . LEU A 1 97 ? -6.261 7.748 12.259 1.00 88.38 97 LEU A C 1
ATOM 737 O O . LEU A 1 97 ? -5.316 7.817 11.479 1.00 88.38 97 LEU A O 1
ATOM 741 N N . LEU A 1 98 ? -7.372 7.053 11.995 1.00 90.69 98 LEU A N 1
ATOM 742 C CA . LEU A 1 98 ? -7.618 6.365 10.731 1.00 90.69 98 LEU A CA 1
ATOM 743 C C . LEU A 1 98 ? -7.572 7.359 9.571 1.00 90.69 98 LEU A C 1
ATOM 745 O O . LEU A 1 98 ? -6.818 7.143 8.632 1.00 90.69 98 LEU A O 1
ATOM 749 N N . ALA A 1 99 ? -8.295 8.479 9.669 1.00 90.75 99 ALA A N 1
ATOM 750 C CA . ALA A 1 99 ? -8.273 9.520 8.643 1.00 90.75 99 ALA A CA 1
ATOM 751 C C . ALA A 1 99 ? -6.854 10.062 8.400 1.00 90.75 99 ALA A C 1
ATOM 753 O O . ALA A 1 99 ? -6.421 10.163 7.257 1.00 90.75 99 ALA A O 1
ATOM 754 N N . MET A 1 100 ? -6.093 10.328 9.467 1.00 90.38 100 MET A N 1
ATOM 755 C CA . MET A 1 100 ? -4.698 10.761 9.353 1.00 90.38 100 MET A CA 1
ATOM 756 C C . MET A 1 100 ? -3.809 9.703 8.678 1.00 90.38 100 MET A C 1
ATOM 758 O O . MET A 1 100 ? -2.958 10.055 7.864 1.00 90.38 100 MET A O 1
ATOM 762 N N . GLY A 1 101 ? -3.984 8.421 9.010 1.00 93.06 101 GLY A N 1
ATOM 763 C CA . GLY A 1 101 ? -3.260 7.317 8.380 1.00 93.06 101 GLY A CA 1
ATOM 764 C C . GLY A 1 101 ? -3.568 7.201 6.888 1.00 93.06 101 GLY A C 1
ATOM 765 O O . GLY A 1 101 ? -2.645 7.069 6.085 1.00 93.06 101 GLY A O 1
ATOM 766 N N . GLU A 1 102 ? -4.843 7.323 6.508 1.00 92.56 102 GLU A N 1
ATOM 767 C CA . GLU A 1 102 ? -5.272 7.313 5.105 1.00 92.56 102 GLU A CA 1
ATOM 768 C C . GLU A 1 102 ? -4.719 8.514 4.325 1.00 92.56 102 GLU A C 1
ATOM 770 O O . GLU A 1 102 ? -4.223 8.332 3.215 1.00 92.56 102 GLU A O 1
ATOM 775 N N . ASP A 1 103 ? -4.725 9.720 4.901 1.00 91.12 103 ASP A N 1
ATOM 776 C CA . ASP A 1 103 ? -4.176 10.920 4.254 1.00 91.12 103 ASP A CA 1
ATOM 777 C C . ASP A 1 103 ? -2.665 10.789 3.995 1.00 91.12 103 ASP A C 1
ATOM 779 O O . ASP A 1 103 ? -2.172 11.130 2.916 1.00 91.12 103 ASP A O 1
ATOM 783 N N . VAL A 1 104 ? -1.914 10.269 4.972 1.00 91.81 104 VAL A N 1
ATOM 784 C CA . VAL A 1 104 ? -0.466 10.030 4.843 1.00 91.81 104 VAL A CA 1
ATOM 785 C C . VAL A 1 104 ? -0.182 8.942 3.806 1.00 91.81 104 VAL A C 1
ATOM 787 O O . VAL A 1 104 ? 0.721 9.097 2.982 1.00 91.81 104 VAL A O 1
ATOM 790 N N . LEU A 1 105 ? -0.980 7.873 3.798 1.00 89.62 105 LEU A N 1
ATOM 791 C CA . LEU A 1 105 ? -0.867 6.802 2.814 1.00 89.62 105 LEU A CA 1
ATOM 792 C C . LEU A 1 105 ? -1.176 7.301 1.396 1.00 89.62 105 LEU A C 1
ATOM 794 O O . LEU A 1 105 ? -0.443 6.987 0.461 1.00 89.62 105 LEU A O 1
ATOM 798 N N . ALA A 1 106 ? -2.215 8.122 1.235 1.00 85.06 106 ALA A N 1
ATOM 799 C CA . ALA A 1 106 ? -2.584 8.734 -0.040 1.00 85.06 106 ALA A CA 1
ATOM 800 C C . ALA A 1 106 ? -1.506 9.698 -0.566 1.00 85.06 106 ALA A C 1
ATOM 802 O O . ALA A 1 106 ? -1.354 9.851 -1.777 1.00 85.06 106 ALA A O 1
ATOM 803 N N . ALA A 1 107 ? -0.723 10.309 0.328 1.00 87.69 107 ALA A N 1
ATOM 804 C CA . ALA A 1 107 ? 0.450 11.104 -0.028 1.00 87.69 107 ALA A CA 1
ATOM 805 C C . ALA A 1 107 ? 1.677 10.255 -0.434 1.00 87.69 107 ALA A C 1
ATOM 807 O O . ALA A 1 107 ? 2.701 10.821 -0.820 1.00 87.69 107 ALA A O 1
ATOM 808 N N . GLY A 1 108 ? 1.587 8.921 -0.366 1.00 84.06 108 GLY A N 1
ATOM 809 C CA . GLY A 1 108 ? 2.650 7.982 -0.737 1.00 84.06 108 GLY A CA 1
ATOM 810 C C . GLY A 1 108 ? 3.694 7.735 0.355 1.00 84.06 108 GLY A C 1
ATOM 811 O O . GLY A 1 108 ? 4.685 7.054 0.103 1.00 84.06 108 GLY A O 1
ATOM 812 N N . ASP A 1 109 ? 3.496 8.259 1.566 1.00 92.19 109 ASP A N 1
ATOM 813 C CA . ASP A 1 109 ? 4.421 8.072 2.690 1.00 92.19 109 ASP A CA 1
ATOM 814 C C . ASP A 1 109 ? 4.087 6.775 3.449 1.00 92.19 109 ASP A C 1
ATOM 816 O O . ASP A 1 109 ? 3.530 6.778 4.550 1.00 92.19 109 ASP A O 1
ATOM 820 N N . GLY A 1 110 ? 4.401 5.642 2.813 1.00 93.62 110 GLY A N 1
ATOM 821 C CA . GLY A 1 110 ? 4.177 4.294 3.350 1.00 93.62 110 GLY A CA 1
ATOM 822 C C . GLY A 1 110 ? 4.762 4.075 4.753 1.00 93.62 110 GLY A C 1
ATOM 823 O O . GLY A 1 110 ? 4.009 3.677 5.643 1.00 93.62 110 GLY A O 1
ATOM 824 N N . PRO A 1 111 ? 6.052 4.382 5.012 1.00 96.31 111 PRO A N 1
ATOM 825 C CA . PRO A 1 111 ? 6.669 4.166 6.325 1.00 96.31 111 PRO A CA 1
ATOM 826 C C . PRO A 1 111 ? 5.984 4.934 7.462 1.00 96.31 111 PRO A C 1
ATOM 828 O O . PRO A 1 111 ? 5.765 4.406 8.560 1.00 96.31 111 PRO A O 1
ATOM 831 N N . ARG A 1 112 ? 5.598 6.191 7.215 1.00 94.75 112 ARG A N 1
ATOM 832 C CA . ARG A 1 112 ? 4.883 6.982 8.217 1.00 94.75 112 ARG A CA 1
ATOM 833 C C . ARG A 1 112 ? 3.457 6.482 8.412 1.00 94.75 112 ARG A C 1
ATOM 835 O O . ARG A 1 112 ? 3.010 6.400 9.556 1.00 94.75 112 ARG A O 1
ATOM 842 N N . ALA A 1 113 ? 2.758 6.130 7.333 1.00 95.81 113 ALA A N 1
ATOM 843 C CA . ALA A 1 113 ? 1.426 5.540 7.417 1.00 95.81 113 ALA A CA 1
ATOM 844 C C . ALA A 1 113 ? 1.447 4.227 8.214 1.00 95.81 113 ALA A C 1
ATOM 846 O O . ALA A 1 113 ? 0.598 4.036 9.082 1.00 95.81 113 ALA A O 1
ATOM 847 N N . ALA A 1 114 ? 2.452 3.371 8.004 1.00 97.69 114 ALA A N 1
ATOM 848 C CA . ALA A 1 114 ? 2.610 2.111 8.727 1.00 97.69 114 ALA A CA 1
ATOM 849 C C . ALA A 1 114 ? 2.756 2.356 10.233 1.00 97.69 114 ALA A C 1
ATOM 851 O O . ALA A 1 114 ? 2.065 1.729 11.028 1.00 97.69 114 ALA A O 1
ATOM 852 N N . THR A 1 115 ? 3.550 3.356 10.632 1.00 97.56 115 THR A N 1
ATOM 853 C CA . THR A 1 115 ? 3.685 3.743 12.047 1.00 97.56 115 THR A CA 1
ATOM 854 C C . THR A 1 115 ? 2.343 4.167 12.659 1.00 97.56 115 THR A C 1
ATOM 856 O O . THR A 1 115 ? 2.030 3.777 13.783 1.00 97.56 115 THR A O 1
ATOM 859 N N . ILE A 1 116 ? 1.537 4.949 11.931 1.00 95.31 116 ILE A N 1
ATOM 860 C CA . ILE A 1 116 ? 0.214 5.398 12.394 1.00 95.31 116 ILE A CA 1
ATOM 861 C C . ILE A 1 116 ? -0.729 4.203 12.538 1.00 95.31 116 ILE A C 1
ATOM 863 O O . ILE A 1 116 ? -1.335 4.027 13.592 1.00 95.31 116 ILE A O 1
ATOM 867 N N . PHE A 1 117 ? -0.840 3.358 11.513 1.00 97.50 117 PHE A N 1
ATOM 868 C CA . PHE A 1 117 ? -1.744 2.212 11.557 1.00 97.50 117 PHE A CA 1
ATOM 869 C C . PHE A 1 117 ? -1.332 1.169 12.601 1.00 97.50 117 PHE A C 1
ATOM 871 O O . PHE A 1 117 ? -2.217 0.637 13.265 1.00 97.50 117 PHE A O 1
ATOM 878 N N . SER A 1 118 ? -0.036 0.943 12.841 1.00 96.81 118 SER A N 1
ATOM 879 C CA . SER A 1 118 ? 0.433 0.085 13.939 1.00 96.81 118 SER A CA 1
ATOM 880 C C . SER A 1 118 ? -0.040 0.590 15.303 1.00 96.81 118 SER A C 1
ATOM 882 O O . SER A 1 118 ? -0.551 -0.192 16.099 1.00 96.81 118 SER A O 1
ATOM 884 N N . GLN A 1 119 ? 0.026 1.902 15.554 1.00 94.75 119 GLN A N 1
ATOM 885 C CA . GLN A 1 119 ? -0.514 2.490 16.788 1.00 94.75 119 GLN A CA 1
ATOM 886 C C . GLN A 1 119 ? -2.032 2.302 16.895 1.00 94.75 119 GLN A C 1
ATOM 888 O O . GLN A 1 119 ? -2.549 2.030 17.975 1.00 94.75 119 GLN A O 1
ATOM 893 N N . ILE A 1 120 ? -2.764 2.424 15.784 1.00 94.06 120 ILE A N 1
ATOM 894 C CA . ILE A 1 120 ? -4.216 2.202 15.783 1.00 94.06 120 ILE A CA 1
ATOM 895 C C . ILE A 1 120 ? -4.534 0.734 16.080 1.00 94.06 120 ILE A C 1
ATOM 897 O O . ILE A 1 120 ? -5.462 0.475 16.838 1.00 94.06 120 ILE A O 1
ATOM 901 N N . VAL A 1 121 ? -3.768 -0.215 15.535 1.00 94.94 121 VAL A N 1
ATOM 902 C CA . VAL A 1 121 ? -3.918 -1.650 15.824 1.00 94.94 121 VAL A CA 1
ATOM 903 C C . VAL A 1 121 ? -3.640 -1.954 17.301 1.00 94.94 121 VAL A C 1
ATOM 905 O O . VAL A 1 121 ? -4.361 -2.747 17.896 1.00 94.94 121 VAL A O 1
ATOM 908 N N . GLU A 1 122 ? -2.665 -1.291 17.930 1.00 92.00 122 GLU A N 1
ATOM 909 C CA . GLU A 1 122 ? -2.433 -1.414 19.379 1.00 92.00 122 GLU A CA 1
ATOM 910 C C . GLU A 1 122 ? -3.625 -0.909 20.214 1.00 92.00 122 GLU A C 1
ATOM 912 O O . GLU A 1 122 ? -3.948 -1.494 21.248 1.00 92.00 122 GLU A O 1
ATOM 917 N N . ILE A 1 123 ? -4.288 0.166 19.771 1.00 85.94 123 ILE A N 1
ATOM 918 C CA . ILE A 1 123 ? -5.449 0.766 20.454 1.00 85.94 123 ILE A CA 1
ATOM 919 C C . ILE A 1 123 ? -6.733 -0.041 20.207 1.00 85.94 123 ILE A C 1
ATOM 921 O O . ILE A 1 123 ? -7.550 -0.202 21.113 1.00 85.94 123 ILE A O 1
ATOM 925 N N . ALA A 1 124 ? -6.926 -0.516 18.978 1.00 86.12 124 ALA A N 1
ATOM 926 C CA . ALA A 1 124 ? -8.122 -1.198 18.497 1.00 86.12 124 ALA A CA 1
ATOM 927 C C . ALA A 1 124 ? -7.729 -2.453 17.688 1.00 86.12 124 ALA A C 1
ATOM 929 O O . ALA A 1 124 ? -7.814 -2.453 16.453 1.00 86.12 124 ALA A O 1
ATOM 930 N N . PRO A 1 125 ? -7.303 -3.534 18.370 1.00 88.88 125 PRO A N 1
ATOM 931 C CA . PRO A 1 125 ? -6.832 -4.768 17.730 1.00 88.88 125 PRO A CA 1
ATOM 932 C C . PRO A 1 125 ? -7.940 -5.554 17.012 1.00 88.88 125 PRO A C 1
ATOM 934 O O . PRO A 1 125 ? -7.669 -6.519 16.307 1.00 88.88 125 PRO A O 1
ATOM 937 N N . ASP A 1 126 ? -9.194 -5.151 17.172 1.00 88.25 126 ASP A N 1
ATOM 938 C CA . ASP A 1 126 ? -10.370 -5.670 16.477 1.00 88.25 126 ASP A CA 1
ATOM 939 C C . ASP A 1 126 ? -10.745 -4.852 15.224 1.00 88.25 126 ASP A C 1
ATOM 941 O O . ASP A 1 126 ? -11.632 -5.242 14.464 1.00 88.25 126 ASP A O 1
ATOM 945 N N . SER A 1 127 ? -10.068 -3.728 14.964 1.00 90.56 127 SER A N 1
ATOM 946 C CA . SER A 1 127 ? -10.383 -2.844 13.840 1.00 90.56 127 SER A CA 1
ATOM 947 C C . SER A 1 127 ? -9.836 -3.382 12.519 1.00 90.56 127 SER A C 1
ATOM 949 O O . SER A 1 127 ? -8.648 -3.246 12.209 1.00 90.56 127 SER A O 1
ATOM 951 N N . ALA A 1 128 ? -10.716 -3.934 11.680 1.00 92.81 128 ALA A N 1
ATOM 952 C CA . ALA A 1 128 ? -10.350 -4.378 10.335 1.00 92.81 128 ALA A CA 1
ATOM 953 C C . ALA A 1 128 ? -9.812 -3.239 9.453 1.00 92.81 128 ALA A C 1
ATOM 955 O O . ALA A 1 128 ? -8.876 -3.445 8.682 1.00 92.81 128 ALA A O 1
ATOM 956 N N . ALA A 1 129 ? -10.339 -2.022 9.618 1.00 92.06 129 ALA A N 1
ATOM 957 C CA . ALA A 1 129 ? -9.854 -0.840 8.909 1.00 92.06 129 ALA A CA 1
ATOM 958 C C . ALA A 1 129 ? -8.393 -0.512 9.260 1.00 92.06 129 ALA A C 1
ATOM 960 O O . ALA A 1 129 ? -7.604 -0.214 8.365 1.00 92.06 129 ALA A O 1
ATOM 961 N N . ALA A 1 130 ? -8.015 -0.624 10.538 1.00 95.94 130 ALA A N 1
ATOM 962 C CA . ALA A 1 130 ? -6.644 -0.381 10.983 1.00 95.94 130 ALA A CA 1
ATOM 963 C C . ALA A 1 130 ? -5.664 -1.412 10.406 1.00 95.94 130 ALA A C 1
ATOM 965 O O . ALA A 1 130 ? -4.630 -1.038 9.854 1.00 95.94 130 ALA A O 1
ATOM 966 N N . HIS A 1 131 ? -6.024 -2.699 10.454 1.00 97.62 131 HIS A N 1
ATOM 967 C CA . HIS A 1 131 ? -5.213 -3.773 9.875 1.00 97.62 131 HIS A CA 1
ATOM 968 C C . HIS A 1 131 ? -5.080 -3.635 8.357 1.00 97.62 131 HIS A C 1
ATOM 970 O O . HIS A 1 131 ? -3.981 -3.744 7.818 1.00 97.62 131 HIS A O 1
ATOM 976 N N . ALA A 1 132 ? -6.180 -3.345 7.657 1.00 96.81 132 ALA A N 1
ATOM 977 C CA . ALA A 1 132 ? -6.157 -3.109 6.219 1.00 96.81 132 ALA A CA 1
ATOM 978 C C . ALA A 1 132 ? -5.264 -1.913 5.855 1.00 96.81 132 ALA A C 1
ATOM 980 O O . ALA A 1 132 ? -4.500 -1.995 4.894 1.00 96.81 132 ALA A O 1
ATOM 981 N N . GLY A 1 133 ? -5.341 -0.821 6.622 1.00 95.81 133 GLY A N 1
ATOM 982 C CA . GLY A 1 133 ? -4.469 0.343 6.471 1.00 95.81 133 GLY A CA 1
ATOM 983 C C . GLY A 1 133 ? -2.993 -0.000 6.669 1.00 95.81 133 GLY A C 1
ATOM 984 O O . GLY A 1 133 ? -2.175 0.345 5.817 1.00 95.81 133 GLY A O 1
ATOM 985 N N . LEU A 1 134 ? -2.660 -0.758 7.720 1.00 98.38 134 LEU A N 1
ATOM 986 C CA . LEU A 1 134 ? -1.293 -1.210 7.998 1.00 98.38 134 LEU A CA 1
ATOM 987 C C . LEU A 1 134 ? -0.724 -2.051 6.850 1.00 98.38 134 LEU A C 1
ATOM 989 O O . LEU A 1 134 ? 0.370 -1.772 6.369 1.00 98.38 134 LEU A O 1
ATOM 993 N N . ILE A 1 135 ? -1.484 -3.033 6.359 1.00 98.25 135 ILE A N 1
ATOM 994 C CA . ILE A 1 135 ? -1.071 -3.894 5.241 1.00 98.25 135 ILE A CA 1
ATOM 995 C C . ILE A 1 135 ? -0.778 -3.057 3.993 1.00 98.25 135 ILE A C 1
ATOM 997 O O . ILE A 1 135 ? 0.263 -3.235 3.356 1.00 98.25 135 ILE A O 1
ATOM 1001 N N . ARG A 1 136 ? -1.673 -2.124 3.636 1.00 97.38 136 ARG A N 1
ATOM 1002 C CA . ARG A 1 136 ? -1.452 -1.241 2.480 1.00 97.38 136 ARG A CA 1
ATOM 1003 C C . ARG A 1 136 ? -0.240 -0.338 2.688 1.00 97.38 136 ARG A C 1
ATOM 1005 O O . ARG A 1 136 ? 0.528 -0.150 1.752 1.00 97.38 136 ARG A O 1
ATOM 1012 N N . ALA A 1 137 ? -0.044 0.188 3.892 1.00 97.62 137 ALA A N 1
ATOM 1013 C CA . ALA A 1 137 ? 1.086 1.053 4.202 1.00 97.62 137 ALA A CA 1
ATOM 1014 C C . ALA A 1 137 ? 2.433 0.324 4.115 1.00 97.62 137 ALA A C 1
ATOM 1016 O O . ALA A 1 137 ? 3.347 0.837 3.474 1.00 97.62 137 ALA A O 1
ATOM 1017 N N . LEU A 1 138 ? 2.530 -0.891 4.661 1.00 97.25 138 LEU A N 1
ATOM 1018 C CA . LEU A 1 138 ? 3.707 -1.756 4.518 1.00 97.25 138 LEU A CA 1
ATOM 1019 C C . LEU A 1 138 ? 3.962 -2.117 3.049 1.00 97.25 138 LEU A C 1
ATOM 1021 O O . LEU A 1 138 ? 5.102 -2.097 2.594 1.00 97.25 138 LEU A O 1
ATOM 1025 N N . THR A 1 139 ? 2.897 -2.363 2.280 1.00 94.69 139 THR A N 1
ATOM 1026 C CA . THR A 1 139 ? 3.002 -2.609 0.833 1.00 94.69 139 THR A CA 1
ATOM 1027 C C . THR A 1 139 ? 3.605 -1.403 0.106 1.00 94.69 139 THR A C 1
ATOM 1029 O O . THR A 1 139 ? 4.538 -1.561 -0.675 1.00 94.69 139 THR A O 1
ATOM 1032 N N . VAL A 1 140 ? 3.128 -0.186 0.396 1.00 90.44 140 VAL A N 1
ATOM 1033 C CA . VAL A 1 140 ? 3.673 1.061 -0.176 1.00 90.44 140 VAL A CA 1
ATOM 1034 C C . VAL A 1 140 ? 5.102 1.337 0.305 1.00 90.44 140 VAL A C 1
ATOM 1036 O O . VAL A 1 140 ? 5.900 1.887 -0.447 1.00 90.44 140 VAL A O 1
ATOM 1039 N N . ALA A 1 141 ? 5.449 0.933 1.528 1.00 91.31 141 ALA A N 1
ATOM 1040 C CA . ALA A 1 141 ? 6.807 1.030 2.060 1.00 91.31 141 ALA A CA 1
ATOM 1041 C C . ALA A 1 141 ? 7.789 0.011 1.441 1.00 91.31 141 ALA A C 1
ATOM 1043 O O . ALA A 1 141 ? 8.988 0.106 1.691 1.00 91.31 141 ALA A O 1
ATOM 1044 N N . GLY A 1 142 ? 7.306 -0.953 0.645 1.00 89.38 142 GLY A N 1
ATOM 1045 C CA . GLY A 1 142 ? 8.116 -2.047 0.097 1.00 89.38 142 GLY A CA 1
ATOM 1046 C C . GLY A 1 142 ? 8.392 -3.178 1.095 1.00 89.38 142 GLY A C 1
ATOM 1047 O O . GLY A 1 142 ? 9.112 -4.124 0.784 1.00 89.38 142 GLY A O 1
ATOM 1048 N N . GLU A 1 143 ? 7.791 -3.138 2.284 1.00 93.50 143 GLU A N 1
ATOM 1049 C CA . GLU A 1 143 ? 7.959 -4.134 3.346 1.00 93.50 143 GLU A CA 1
ATOM 1050 C C . GLU A 1 143 ? 7.003 -5.325 3.140 1.00 93.50 143 GLU A C 1
ATOM 1052 O O . GLU A 1 143 ? 6.189 -5.686 3.992 1.00 93.50 143 GLU A O 1
ATOM 1057 N N . LEU A 1 144 ? 7.086 -5.952 1.961 1.00 91.94 144 LEU A N 1
ATOM 1058 C CA . LEU A 1 144 ? 6.114 -6.952 1.497 1.00 91.94 144 LEU A CA 1
ATOM 1059 C C . LEU A 1 144 ? 6.074 -8.212 2.374 1.00 91.94 144 LEU A C 1
ATOM 1061 O O . LEU A 1 144 ? 5.017 -8.823 2.542 1.00 91.94 144 LEU A O 1
ATOM 1065 N N . ALA A 1 145 ? 7.220 -8.608 2.933 1.00 93.25 145 ALA A N 1
ATOM 1066 C CA . ALA A 1 145 ? 7.307 -9.761 3.826 1.00 93.25 145 ALA A CA 1
ATOM 1067 C C . ALA A 1 145 ? 6.594 -9.495 5.163 1.00 93.25 145 ALA A C 1
ATOM 1069 O O . ALA A 1 145 ? 5.903 -10.371 5.681 1.00 93.25 145 ALA A O 1
ATOM 1070 N N . GLU A 1 146 ? 6.718 -8.275 5.692 1.00 95.12 146 GLU A N 1
ATOM 1071 C CA . GLU A 1 146 ? 6.053 -7.865 6.928 1.00 95.12 146 GLU A CA 1
ATOM 1072 C C . GLU A 1 146 ? 4.544 -7.718 6.721 1.00 95.12 146 GLU A C 1
ATOM 1074 O O . GLU A 1 146 ? 3.761 -8.231 7.519 1.00 95.12 146 GLU A O 1
ATOM 1079 N N . ALA A 1 147 ? 4.119 -7.136 5.595 1.00 96.94 147 ALA A N 1
ATOM 1080 C CA . ALA A 1 147 ? 2.707 -7.083 5.213 1.00 96.94 147 ALA A CA 1
ATOM 1081 C C . ALA A 1 147 ? 2.072 -8.488 5.151 1.00 96.94 147 ALA A C 1
ATOM 1083 O O . ALA A 1 147 ? 0.947 -8.684 5.617 1.00 96.94 147 ALA A O 1
ATOM 1084 N N . GLY A 1 148 ? 2.804 -9.475 4.620 1.00 96.50 148 GLY A N 1
ATOM 1085 C CA . GLY A 1 148 ? 2.390 -10.881 4.612 1.00 96.50 148 GLY A CA 1
ATOM 1086 C C . GLY A 1 148 ? 2.266 -11.470 6.020 1.00 96.50 148 GLY A C 1
ATOM 1087 O O . GLY A 1 148 ? 1.256 -12.092 6.340 1.00 96.50 148 GLY A O 1
ATOM 1088 N N . ALA A 1 149 ? 3.238 -11.202 6.894 1.00 97.19 149 ALA A N 1
ATOM 1089 C CA . ALA A 1 149 ? 3.201 -11.664 8.281 1.00 97.19 149 ALA A CA 1
ATOM 1090 C C . ALA A 1 149 ? 2.016 -11.079 9.070 1.00 97.19 149 ALA A C 1
ATOM 1092 O O . ALA A 1 149 ? 1.382 -11.801 9.841 1.00 97.19 149 ALA A O 1
ATOM 1093 N N . VAL A 1 150 ? 1.676 -9.800 8.852 1.00 97.06 150 VAL A N 1
ATOM 1094 C CA . VAL A 1 150 ? 0.480 -9.175 9.446 1.00 97.06 150 VAL A CA 1
ATOM 1095 C C . VAL A 1 150 ? -0.772 -9.933 9.025 1.00 97.06 150 VAL A C 1
ATOM 1097 O O . VAL A 1 150 ? -1.584 -10.288 9.873 1.00 97.06 150 VAL A O 1
ATOM 1100 N N . ILE A 1 151 ? -0.912 -10.216 7.729 1.00 96.44 151 ILE A N 1
ATOM 1101 C CA . ILE A 1 151 ? -2.046 -10.950 7.167 1.00 96.44 151 ILE A CA 1
ATOM 1102 C C . ILE A 1 151 ? -2.190 -12.350 7.778 1.00 96.44 151 ILE A C 1
ATOM 1104 O O . ILE A 1 151 ? -3.308 -12.759 8.098 1.00 96.44 151 ILE A O 1
ATOM 1108 N N . ASP A 1 152 ? -1.084 -13.079 7.921 1.00 96.88 152 ASP A N 1
ATOM 1109 C CA . ASP A 1 152 ? -1.074 -14.448 8.445 1.00 96.88 152 ASP A CA 1
ATOM 1110 C C . ASP A 1 152 ? -1.424 -14.507 9.939 1.00 96.88 152 ASP A C 1
ATOM 1112 O O . ASP A 1 152 ? -1.914 -15.528 10.426 1.00 96.88 152 ASP A O 1
ATOM 1116 N N . ALA A 1 153 ? -1.202 -13.409 10.665 1.00 95.94 153 ALA A N 1
ATOM 1117 C CA . ALA A 1 153 ? -1.516 -13.280 12.083 1.00 95.94 153 ALA A CA 1
ATOM 1118 C C . ALA A 1 153 ? -2.968 -12.843 12.364 1.00 95.94 153 ALA A C 1
ATOM 1120 O O . ALA A 1 153 ? -3.381 -12.841 13.527 1.00 95.94 153 ALA A O 1
ATOM 1121 N N . LEU A 1 154 ? -3.750 -12.469 11.342 1.00 95.88 154 LEU A N 1
ATOM 1122 C CA . LEU A 1 154 ? -5.111 -11.962 11.537 1.00 95.88 154 LEU A CA 1
ATOM 1123 C C . LEU A 1 154 ? -6.085 -13.047 12.033 1.00 95.88 154 LEU A C 1
ATOM 1125 O O . LEU A 1 154 ? -6.130 -14.144 11.467 1.00 95.88 154 LEU A O 1
ATOM 1129 N N . PRO A 1 155 ? -6.958 -12.727 13.008 1.00 94.25 155 PRO A N 1
ATOM 1130 C CA . PRO A 1 155 ? -8.136 -13.535 13.314 1.00 94.25 155 PRO A CA 1
ATOM 1131 C C . PRO A 1 155 ? -9.024 -13.731 12.079 1.00 94.25 155 PRO A C 1
ATOM 1133 O O . PRO A 1 155 ? -9.123 -12.842 11.230 1.00 94.25 155 PRO A O 1
ATOM 1136 N N . ALA A 1 156 ? -9.715 -14.872 11.995 1.00 92.44 156 ALA A N 1
ATOM 1137 C CA . ALA A 1 156 ? -10.529 -15.234 10.831 1.00 92.44 156 ALA A CA 1
ATOM 1138 C C . ALA A 1 156 ? -11.623 -14.197 10.522 1.00 92.44 156 ALA A C 1
ATOM 1140 O O . ALA A 1 156 ? -11.913 -13.928 9.357 1.00 92.44 156 ALA A O 1
ATOM 1141 N N . GLU A 1 157 ? -12.193 -13.589 11.560 1.00 87.75 157 GLU A N 1
ATOM 1142 C CA . GLU A 1 157 ? -13.223 -12.559 11.467 1.00 87.75 157 GLU A CA 1
ATOM 1143 C C . GLU A 1 157 ? -12.698 -11.291 10.781 1.00 87.75 157 GLU A C 1
ATOM 1145 O O . GLU A 1 157 ? -13.358 -10.758 9.893 1.00 87.75 157 GLU A O 1
ATOM 1150 N N . ILE A 1 158 ? -11.488 -10.845 11.137 1.00 93.31 158 ILE A N 1
ATOM 1151 C CA . ILE A 1 158 ? -10.842 -9.670 10.532 1.00 93.31 158 ILE A CA 1
ATOM 1152 C C . ILE A 1 158 ? -10.322 -10.010 9.133 1.00 93.31 158 ILE A C 1
ATOM 1154 O O . ILE A 1 158 ? -10.463 -9.223 8.200 1.00 93.31 158 ILE A O 1
ATOM 1158 N N . ALA A 1 159 ? -9.752 -11.204 8.959 1.00 93.25 159 ALA A N 1
ATOM 1159 C CA . ALA A 1 159 ? -9.217 -11.666 7.682 1.00 93.25 159 ALA A CA 1
ATOM 1160 C C . ALA A 1 159 ? -10.283 -11.746 6.573 1.00 93.25 159 ALA A C 1
ATOM 1162 O O . ALA A 1 159 ? -9.941 -11.603 5.396 1.00 93.25 159 ALA A O 1
ATOM 1163 N N . ALA A 1 160 ? -11.548 -11.973 6.940 1.00 91.56 160 ALA A N 1
ATOM 1164 C CA . ALA A 1 160 ? -12.688 -12.017 6.027 1.00 91.56 160 ALA A CA 1
ATOM 1165 C C . ALA A 1 160 ? -13.251 -10.629 5.665 1.00 91.56 160 ALA A C 1
ATOM 1167 O O . ALA A 1 160 ? -14.109 -10.538 4.783 1.00 91.56 160 ALA A O 1
ATOM 1168 N N . ASP A 1 161 ? -12.795 -9.555 6.316 1.00 93.69 161 ASP A N 1
ATOM 1169 C CA . ASP A 1 161 ? -13.284 -8.206 6.049 1.00 93.69 161 ASP A CA 1
ATOM 1170 C C . ASP A 1 161 ? -12.942 -7.760 4.605 1.00 93.69 161 ASP A C 1
ATOM 1172 O O . ASP A 1 161 ? -11.833 -8.024 4.108 1.00 93.69 161 ASP A O 1
ATOM 1176 N N . PRO A 1 162 ? -13.861 -7.074 3.895 1.00 89.56 162 PRO A N 1
ATOM 1177 C CA . PRO A 1 162 ? -13.613 -6.591 2.538 1.00 89.56 162 PRO A CA 1
ATOM 1178 C C . PRO A 1 162 ? -12.389 -5.674 2.405 1.00 89.56 162 PRO A C 1
ATOM 1180 O O . PRO A 1 162 ? -11.672 -5.767 1.406 1.00 89.56 162 PRO A O 1
ATOM 1183 N N . LEU A 1 163 ? -12.115 -4.816 3.394 1.00 86.62 163 LEU A N 1
ATOM 1184 C CA . LEU A 1 163 ? -10.966 -3.904 3.374 1.00 86.62 163 LEU A CA 1
ATOM 1185 C C . LEU A 1 163 ? -9.649 -4.677 3.466 1.00 86.62 163 LEU A C 1
ATOM 1187 O O . LEU A 1 163 ? -8.685 -4.363 2.766 1.00 86.62 163 LEU A O 1
ATOM 1191 N N . VAL A 1 164 ? -9.617 -5.725 4.288 1.00 95.62 164 VAL A N 1
ATOM 1192 C CA . VAL A 1 164 ? -8.452 -6.607 4.423 1.00 95.62 164 VAL A CA 1
ATOM 1193 C C . VAL A 1 164 ? -8.255 -7.435 3.155 1.00 95.62 164 VAL A C 1
ATOM 1195 O O . VAL A 1 164 ? -7.132 -7.572 2.671 1.00 95.62 164 VAL A O 1
ATOM 1198 N N . SER A 1 165 ? -9.340 -7.933 2.560 1.00 90.69 165 SER A N 1
ATOM 1199 C CA . SER A 1 165 ? -9.295 -8.655 1.281 1.00 90.69 165 SER A CA 1
ATOM 1200 C C . SER A 1 165 ? -8.747 -7.783 0.144 1.00 90.69 165 SER A C 1
ATOM 1202 O O . SER A 1 165 ? -7.942 -8.242 -0.674 1.00 90.69 165 SER A O 1
ATOM 1204 N N . GLN A 1 166 ? -9.126 -6.503 0.115 1.00 86.56 166 GLN A N 1
ATOM 1205 C CA . GLN A 1 166 ? -8.583 -5.526 -0.826 1.00 86.56 166 GLN A CA 1
ATOM 1206 C C . GLN A 1 166 ? -7.087 -5.285 -0.585 1.00 86.56 166 GLN A C 1
ATOM 1208 O O . GLN A 1 166 ? -6.303 -5.327 -1.533 1.00 86.56 166 GLN A O 1
ATOM 1213 N N . ALA A 1 167 ? -6.679 -5.075 0.669 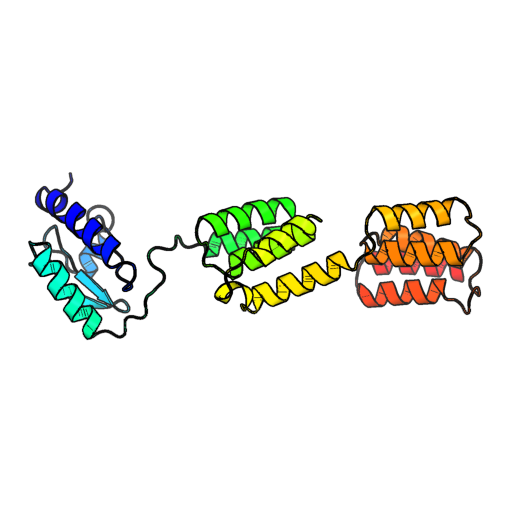1.00 93.44 167 ALA A N 1
ATOM 1214 C CA . ALA A 1 167 ? -5.279 -4.861 1.030 1.00 93.44 167 ALA A CA 1
ATOM 1215 C C . ALA A 1 167 ? -4.397 -6.071 0.671 1.00 93.44 167 ALA A C 1
ATOM 1217 O O . ALA A 1 167 ? -3.327 -5.902 0.092 1.00 93.44 167 ALA A O 1
ATOM 1218 N N . ARG A 1 168 ? -4.883 -7.295 0.914 1.00 94.56 168 ARG A N 1
ATOM 1219 C CA . ARG A 1 168 ? -4.227 -8.544 0.496 1.00 94.56 168 ARG A CA 1
ATOM 1220 C C . ARG A 1 168 ? -4.026 -8.602 -1.015 1.00 94.56 168 ARG A C 1
ATOM 1222 O O . ARG A 1 168 ? -2.958 -8.985 -1.472 1.00 94.56 168 ARG A O 1
ATOM 1229 N N . SER A 1 169 ? -5.038 -8.217 -1.790 1.00 90.31 169 SER A N 1
ATOM 1230 C CA . SER A 1 169 ? -4.943 -8.217 -3.255 1.00 90.31 169 SER A CA 1
ATOM 1231 C C . SER A 1 169 ? -3.889 -7.223 -3.754 1.00 90.31 169 SER A C 1
ATOM 1233 O O . SER A 1 169 ? -3.136 -7.538 -4.671 1.00 90.31 169 SER A O 1
ATOM 1235 N N . ALA A 1 170 ? -3.804 -6.046 -3.126 1.00 88.19 170 ALA A N 1
ATOM 1236 C CA . ALA A 1 170 ? -2.766 -5.062 -3.425 1.00 88.19 170 ALA A CA 1
ATOM 1237 C C . ALA A 1 170 ? -1.359 -5.583 -3.083 1.00 88.19 170 ALA A C 1
ATOM 1239 O O . ALA A 1 170 ? -0.439 -5.388 -3.872 1.00 88.19 170 ALA A O 1
ATOM 1240 N N . LEU A 1 171 ? -1.206 -6.289 -1.957 1.00 92.69 171 LEU A N 1
ATOM 1241 C CA . LEU A 1 171 ? 0.057 -6.929 -1.594 1.00 92.69 171 LEU A CA 1
ATOM 1242 C C . LEU A 1 171 ? 0.476 -7.991 -2.616 1.00 92.69 171 LEU A C 1
ATOM 1244 O O . LEU A 1 171 ? 1.621 -7.980 -3.047 1.00 92.69 171 LEU A O 1
ATOM 1248 N N . VAL A 1 172 ? -0.435 -8.881 -3.022 1.00 90.88 172 VAL A N 1
ATOM 1249 C CA . VAL A 1 172 ? -0.134 -9.921 -4.025 1.00 90.88 172 VAL A CA 1
ATOM 1250 C C . VAL A 1 172 ? 0.347 -9.284 -5.326 1.00 90.88 172 VAL A C 1
ATOM 1252 O O . VAL A 1 172 ? 1.373 -9.683 -5.862 1.00 90.88 172 VAL A O 1
ATOM 1255 N N . LEU A 1 173 ? -0.330 -8.229 -5.787 1.00 84.12 173 LEU A N 1
ATOM 1256 C CA . LEU A 1 173 ? 0.095 -7.501 -6.981 1.00 84.12 173 LEU A CA 1
ATOM 1257 C C . LEU A 1 173 ? 1.500 -6.894 -6.830 1.00 84.12 173 LEU A C 1
ATOM 1259 O O . LEU A 1 173 ? 2.268 -6.894 -7.787 1.00 84.12 173 LEU A O 1
ATOM 1263 N N . ALA A 1 174 ? 1.834 -6.376 -5.647 1.00 85.62 174 ALA A N 1
ATOM 1264 C CA . ALA A 1 174 ? 3.163 -5.843 -5.364 1.00 85.62 174 ALA A CA 1
ATOM 1265 C C . ALA A 1 174 ? 4.236 -6.942 -5.265 1.00 85.62 174 ALA A C 1
ATOM 1267 O O . ALA A 1 174 ? 5.377 -6.701 -5.637 1.00 85.62 174 ALA A O 1
ATOM 1268 N N . GLN A 1 175 ? 3.883 -8.140 -4.792 1.00 83.88 175 GLN A N 1
ATOM 1269 C CA . GLN A 1 175 ? 4.781 -9.300 -4.726 1.00 83.88 175 GLN A CA 1
ATOM 1270 C C . GLN A 1 175 ? 5.054 -9.920 -6.099 1.00 83.88 175 GLN A C 1
ATOM 1272 O O . GLN A 1 175 ? 6.131 -10.466 -6.312 1.00 83.88 175 GLN A O 1
ATOM 1277 N N . ASP A 1 176 ? 4.095 -9.824 -7.021 1.00 80.62 176 ASP A N 1
ATOM 1278 C CA . ASP A 1 176 ? 4.250 -10.274 -8.407 1.00 80.62 176 ASP A CA 1
ATOM 1279 C C . ASP A 1 176 ? 5.051 -9.276 -9.267 1.00 80.62 176 ASP A C 1
ATOM 1281 O O . ASP A 1 176 ? 5.394 -9.576 -10.416 1.00 80.62 176 ASP A O 1
ATOM 1285 N N . ALA A 1 177 ? 5.346 -8.079 -8.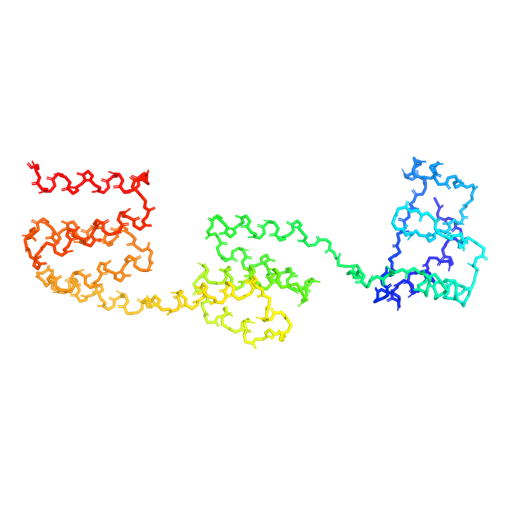745 1.00 75.44 177 ALA A N 1
ATOM 1286 C CA . ALA A 1 177 ? 6.269 -7.158 -9.394 1.00 75.44 177 ALA A CA 1
ATOM 1287 C C . ALA A 1 177 ? 7.702 -7.725 -9.327 1.00 75.44 177 ALA A C 1
ATOM 1289 O O . ALA A 1 177 ? 8.067 -8.318 -8.312 1.00 75.44 177 ALA A O 1
ATOM 1290 N N . PRO A 1 178 ? 8.525 -7.547 -10.380 1.00 74.62 178 PRO A N 1
ATOM 1291 C CA . PRO A 1 178 ? 9.908 -8.014 -10.361 1.00 74.62 178 PRO A CA 1
ATOM 1292 C C . PRO A 1 178 ? 10.639 -7.404 -9.165 1.00 74.62 178 PRO A C 1
ATOM 1294 O O . PRO A 1 178 ? 10.608 -6.184 -8.978 1.00 74.62 178 PRO A O 1
ATOM 1297 N N . ASP A 1 179 ? 11.271 -8.259 -8.358 1.00 76.19 179 ASP A N 1
ATOM 1298 C CA . ASP A 1 179 ? 11.998 -7.810 -7.175 1.00 76.19 179 ASP A CA 1
ATOM 1299 C C . ASP A 1 179 ? 13.226 -6.963 -7.562 1.00 76.19 179 ASP A C 1
ATOM 1301 O O . ASP A 1 179 ? 13.667 -6.931 -8.718 1.00 76.19 179 ASP A O 1
ATOM 1305 N N . ASP A 1 180 ? 13.796 -6.248 -6.590 1.00 79.50 180 ASP A N 1
ATOM 1306 C CA . ASP A 1 180 ? 14.928 -5.349 -6.842 1.00 79.50 180 ASP A CA 1
ATOM 1307 C C . ASP A 1 180 ? 16.142 -6.070 -7.455 1.00 79.50 180 ASP A C 1
ATOM 1309 O O . ASP A 1 180 ? 16.899 -5.466 -8.223 1.00 79.50 180 ASP A O 1
ATOM 1313 N N . ALA A 1 181 ? 16.342 -7.354 -7.139 1.00 83.19 181 ALA A N 1
ATOM 1314 C CA . ALA A 1 181 ? 17.464 -8.137 -7.640 1.00 83.19 181 ALA A CA 1
ATOM 1315 C C . ALA A 1 181 ? 17.245 -8.564 -9.098 1.00 83.19 181 ALA A C 1
ATOM 1317 O O . ALA A 1 181 ? 18.166 -8.459 -9.913 1.00 83.19 181 ALA A O 1
ATOM 1318 N N . GLU A 1 182 ? 16.036 -8.994 -9.449 1.00 86.94 182 GLU A N 1
ATOM 1319 C CA . GLU A 1 182 ? 15.633 -9.297 -10.818 1.00 86.94 182 GLU A CA 1
ATOM 1320 C C . GLU A 1 182 ? 15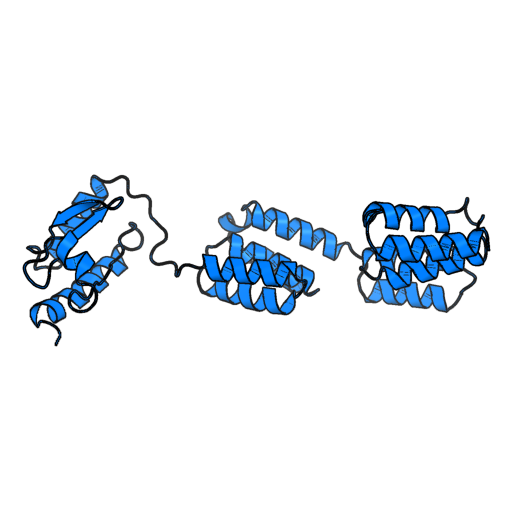.702 -8.040 -11.690 1.00 86.94 182 GLU A C 1
ATOM 1322 O O . GLU A 1 182 ? 16.309 -8.054 -12.766 1.00 86.94 182 GLU A O 1
ATOM 1327 N N . LEU A 1 183 ? 15.177 -6.916 -11.196 1.00 90.44 183 LEU A N 1
ATOM 1328 C CA . LEU A 1 183 ? 15.241 -5.634 -11.887 1.00 90.44 183 LEU A CA 1
ATOM 1329 C C . LEU A 1 183 ? 16.685 -5.158 -12.086 1.00 90.44 183 LEU A C 1
ATOM 1331 O O . LEU A 1 183 ? 17.029 -4.656 -13.160 1.00 90.44 183 LEU A O 1
ATOM 1335 N N . ALA A 1 184 ? 17.551 -5.321 -11.082 1.00 91.12 184 ALA A N 1
ATOM 1336 C CA . ALA A 1 184 ? 18.977 -5.036 -11.208 1.00 91.12 184 ALA A CA 1
ATOM 1337 C C . ALA A 1 184 ? 19.647 -5.941 -12.253 1.00 91.12 184 ALA A C 1
ATOM 1339 O O . ALA A 1 184 ? 20.389 -5.440 -13.096 1.00 91.12 184 ALA A O 1
ATOM 1340 N N . GLY A 1 185 ? 19.330 -7.238 -12.268 1.00 94.69 185 GLY A N 1
ATOM 1341 C CA . GLY A 1 185 ? 19.834 -8.182 -13.266 1.00 94.69 185 GLY A CA 1
ATOM 1342 C C . GLY A 1 185 ? 19.426 -7.811 -14.694 1.00 94.69 185 GLY A C 1
ATOM 1343 O O . GLY A 1 185 ? 20.267 -7.802 -15.595 1.00 94.69 185 GLY A O 1
ATOM 1344 N N . LEU A 1 186 ? 18.162 -7.432 -14.902 1.00 95.25 186 LEU A N 1
ATOM 1345 C CA . LEU A 1 186 ? 17.664 -6.950 -16.195 1.00 95.25 186 LEU A CA 1
ATOM 1346 C C . LEU A 1 186 ? 18.335 -5.635 -16.610 1.00 95.25 186 LEU A C 1
ATOM 1348 O O . LEU A 1 186 ? 18.716 -5.476 -17.771 1.00 95.25 186 LEU A O 1
ATOM 1352 N N . ARG A 1 187 ? 18.542 -4.711 -15.663 1.00 95.50 187 ARG A N 1
ATOM 1353 C CA . ARG A 1 187 ? 19.262 -3.452 -15.902 1.00 95.50 187 ARG A CA 1
ATOM 1354 C C . ARG A 1 187 ? 20.705 -3.705 -16.330 1.00 95.50 187 ARG A C 1
ATOM 1356 O O . ARG A 1 187 ? 21.186 -3.076 -17.273 1.00 95.50 187 ARG A O 1
ATOM 1363 N N . ASP A 1 188 ? 21.393 -4.615 -15.654 1.00 96.19 188 ASP A N 1
ATOM 1364 C CA . ASP A 1 188 ? 22.778 -4.961 -15.959 1.00 96.19 188 ASP A CA 1
ATOM 1365 C C . ASP A 1 188 ? 22.892 -5.671 -17.310 1.00 96.19 188 ASP A C 1
ATOM 1367 O O . ASP A 1 188 ? 23.778 -5.333 -18.096 1.00 96.19 188 ASP A O 1
ATOM 1371 N N . ALA A 1 189 ? 21.961 -6.572 -17.640 1.00 94.19 189 ALA A N 1
ATOM 1372 C CA . ALA A 1 189 ? 21.892 -7.210 -18.954 1.00 94.19 189 ALA A CA 1
ATOM 1373 C C . ALA A 1 189 ? 21.696 -6.180 -20.081 1.00 94.19 189 ALA A C 1
ATOM 1375 O O . ALA A 1 189 ? 22.452 -6.174 -21.056 1.00 94.19 189 ALA A O 1
ATOM 1376 N N . ALA A 1 190 ? 20.749 -5.250 -19.912 1.00 95.50 190 ALA A N 1
ATOM 1377 C CA . ALA A 1 190 ? 20.508 -4.167 -20.863 1.00 95.50 190 ALA A CA 1
ATOM 1378 C C . ALA A 1 190 ? 21.733 -3.241 -21.009 1.00 95.50 190 ALA A C 1
ATOM 1380 O O . ALA A 1 190 ? 22.070 -2.805 -22.110 1.00 95.50 190 ALA A O 1
ATOM 1381 N N . ARG A 1 191 ? 22.456 -2.949 -19.923 1.00 94.69 191 ARG A N 1
ATOM 1382 C CA . ARG A 1 191 ? 23.674 -2.120 -19.973 1.00 94.69 191 ARG A CA 1
ATOM 1383 C C . ARG A 1 191 ? 24.866 -2.836 -20.598 1.00 94.69 191 ARG A C 1
ATOM 1385 O O . ARG A 1 191 ? 25.658 -2.193 -21.284 1.00 94.69 191 ARG A O 1
ATOM 1392 N N . ALA A 1 192 ? 25.008 -4.136 -20.357 1.00 96.31 192 ALA A N 1
ATOM 1393 C CA . ALA A 1 192 ? 26.104 -4.937 -20.887 1.00 96.31 192 ALA A CA 1
ATOM 1394 C C . ALA A 1 192 ? 26.047 -5.044 -22.416 1.00 96.31 192 ALA A C 1
ATOM 1396 O O . ALA A 1 192 ? 27.095 -5.077 -23.064 1.00 96.31 192 ALA A O 1
ATOM 1397 N N . ASN A 1 193 ? 24.842 -5.054 -22.993 1.00 93.25 193 ASN A N 1
ATOM 1398 C CA . ASN A 1 193 ? 24.651 -5.057 -24.437 1.00 93.25 193 ASN A CA 1
ATOM 1399 C C . ASN A 1 193 ? 23.582 -4.038 -24.883 1.00 93.25 193 ASN A C 1
ATOM 1401 O O . ASN A 1 193 ? 22.429 -4.406 -25.107 1.00 93.25 193 ASN A O 1
ATOM 1405 N N . PRO A 1 194 ? 23.955 -2.760 -25.090 1.00 93.31 194 PRO A N 1
ATOM 1406 C CA . PRO A 1 194 ? 23.007 -1.719 -25.498 1.00 93.31 194 PRO A CA 1
ATOM 1407 C C . PRO A 1 194 ? 22.327 -1.960 -26.855 1.00 93.31 194 PRO A C 1
ATOM 1409 O O . PRO A 1 194 ? 21.292 -1.362 -27.135 1.00 93.31 194 PRO A O 1
ATOM 1412 N N . ALA A 1 195 ? 22.905 -2.815 -27.706 1.00 93.75 195 ALA A N 1
ATOM 1413 C CA . ALA A 1 195 ? 22.334 -3.181 -29.002 1.00 93.75 195 ALA A CA 1
ATOM 1414 C C . ALA A 1 195 ? 21.320 -4.337 -28.911 1.00 93.75 195 ALA A C 1
ATOM 1416 O O . ALA A 1 195 ? 20.608 -4.598 -29.879 1.00 93.75 195 ALA A O 1
ATOM 1417 N N . ASP A 1 196 ? 21.250 -5.032 -27.772 1.00 97.38 196 ASP A N 1
ATOM 1418 C CA . ASP A 1 196 ? 20.280 -6.098 -27.530 1.00 97.38 196 ASP A CA 1
ATOM 1419 C C . ASP A 1 196 ? 18.908 -5.497 -27.217 1.00 97.38 196 ASP A C 1
ATOM 1421 O O . ASP A 1 196 ? 18.583 -5.166 -26.075 1.00 97.38 196 ASP A O 1
ATOM 1425 N N . MET A 1 197 ? 18.111 -5.309 -28.266 1.00 97.12 197 MET A N 1
ATOM 1426 C CA . MET A 1 197 ? 16.779 -4.715 -28.171 1.00 97.12 197 MET A CA 1
ATOM 1427 C C . MET A 1 197 ? 15.799 -5.571 -27.353 1.00 97.12 197 MET A C 1
ATOM 1429 O O . MET A 1 197 ? 14.910 -5.009 -26.714 1.00 97.12 197 MET A O 1
ATOM 1433 N N . ASP A 1 198 ? 15.973 -6.895 -27.301 1.00 97.88 198 ASP A N 1
ATOM 1434 C CA . ASP A 1 198 ? 15.150 -7.758 -26.449 1.00 97.88 198 ASP A CA 1
ATOM 1435 C C . ASP A 1 198 ? 15.453 -7.498 -24.967 1.00 97.88 198 ASP A C 1
ATOM 1437 O O . ASP A 1 198 ? 14.531 -7.308 -24.168 1.00 97.88 198 ASP A O 1
ATOM 1441 N N . ALA A 1 199 ? 16.735 -7.385 -24.603 1.00 97.12 199 ALA A N 1
ATOM 1442 C CA . ALA A 1 199 ? 17.149 -7.031 -23.245 1.00 97.12 199 ALA A CA 1
ATOM 1443 C C . ALA A 1 199 ? 16.694 -5.616 -22.844 1.00 97.12 199 ALA A C 1
ATOM 1445 O O . ALA A 1 199 ? 16.220 -5.423 -21.722 1.00 97.12 199 ALA A O 1
ATOM 1446 N N . GLN A 1 200 ? 16.774 -4.636 -23.756 1.00 98.06 200 GLN A N 1
ATOM 1447 C CA . GLN A 1 200 ? 16.245 -3.287 -23.508 1.00 98.06 200 GLN A CA 1
ATOM 1448 C C . GLN A 1 200 ? 14.734 -3.313 -23.241 1.00 98.06 200 GLN A C 1
ATOM 1450 O O . GLN A 1 200 ? 14.265 -2.676 -22.296 1.00 98.06 200 GLN A O 1
ATOM 1455 N N . LEU A 1 201 ? 13.966 -4.057 -24.047 1.00 97.75 201 LEU A N 1
ATOM 1456 C CA . LEU A 1 201 ? 12.513 -4.139 -23.897 1.00 97.75 201 LEU A CA 1
ATOM 1457 C C . LEU A 1 201 ? 12.120 -4.815 -22.580 1.00 97.75 201 LEU A C 1
ATOM 1459 O O . LEU A 1 201 ? 11.215 -4.333 -21.894 1.00 97.75 201 LEU A O 1
ATOM 1463 N N . ALA A 1 202 ? 12.796 -5.911 -22.229 1.00 95.75 202 ALA A N 1
ATOM 1464 C CA . ALA A 1 202 ? 12.567 -6.639 -20.986 1.00 95.75 202 ALA A CA 1
ATOM 1465 C C . ALA A 1 202 ? 12.838 -5.749 -19.766 1.00 95.75 202 ALA A C 1
ATOM 1467 O O . ALA A 1 202 ? 11.983 -5.635 -18.885 1.00 95.75 202 ALA A O 1
ATOM 1468 N N . PHE A 1 203 ? 13.974 -5.044 -19.757 1.00 97.00 203 PHE A N 1
ATOM 1469 C CA . PHE A 1 203 ? 14.295 -4.087 -18.704 1.00 97.00 203 PHE A CA 1
ATOM 1470 C C . PHE A 1 203 ? 13.265 -2.955 -18.622 1.00 97.00 203 PHE A C 1
ATOM 1472 O O . PHE A 1 203 ? 12.764 -2.675 -17.538 1.00 97.00 203 PHE A O 1
ATOM 1479 N N . ALA A 1 204 ? 12.886 -2.336 -19.744 1.00 96.69 204 ALA A N 1
ATOM 1480 C CA . ALA A 1 204 ? 11.913 -1.246 -19.732 1.00 96.69 204 ALA A CA 1
ATOM 1481 C C . ALA A 1 204 ? 10.533 -1.684 -19.212 1.00 96.69 204 ALA A C 1
ATOM 1483 O O . ALA A 1 204 ? 9.872 -0.936 -18.490 1.00 96.69 204 ALA A O 1
ATOM 1484 N N . ALA A 1 205 ? 10.089 -2.896 -19.558 1.00 93.56 205 ALA A N 1
ATOM 1485 C CA . ALA A 1 205 ? 8.839 -3.451 -19.049 1.00 93.56 205 ALA A CA 1
ATOM 1486 C C . ALA A 1 205 ? 8.895 -3.686 -17.531 1.00 93.56 205 ALA A C 1
ATOM 1488 O O . ALA A 1 205 ? 7.960 -3.296 -16.830 1.00 93.56 205 ALA A O 1
ATOM 1489 N N . ALA A 1 206 ? 9.991 -4.265 -17.031 1.00 91.62 206 ALA A N 1
ATOM 1490 C CA . ALA A 1 206 ? 10.202 -4.496 -15.604 1.00 91.62 206 ALA A CA 1
ATOM 1491 C C . ALA A 1 206 ? 10.339 -3.182 -14.820 1.00 91.62 206 ALA A C 1
ATOM 1493 O O . ALA A 1 206 ? 9.700 -3.017 -13.786 1.00 91.62 206 ALA A O 1
ATOM 1494 N N . ALA A 1 207 ? 11.088 -2.209 -15.344 1.00 92.50 207 ALA A N 1
ATOM 1495 C CA . ALA A 1 207 ? 11.242 -0.889 -14.738 1.00 92.50 207 ALA A CA 1
ATOM 1496 C C . ALA A 1 207 ? 9.893 -0.170 -14.605 1.00 92.50 207 ALA A C 1
ATOM 1498 O O . ALA A 1 207 ? 9.604 0.411 -13.562 1.00 92.50 207 ALA A O 1
ATOM 1499 N N . PHE A 1 208 ? 9.024 -0.251 -15.619 1.00 91.25 208 PHE A N 1
ATOM 1500 C CA . PHE A 1 208 ? 7.680 0.314 -15.517 1.00 91.25 208 PHE A CA 1
ATOM 1501 C C . PHE A 1 208 ? 6.830 -0.399 -14.456 1.00 91.25 208 PHE A C 1
ATOM 1503 O O . PHE A 1 208 ? 6.160 0.273 -13.674 1.00 91.25 208 PHE A O 1
ATOM 1510 N N . ALA A 1 209 ? 6.882 -1.735 -14.401 1.00 85.31 209 ALA A N 1
ATOM 1511 C CA . ALA A 1 209 ? 6.177 -2.521 -13.386 1.00 85.31 209 ALA A CA 1
ATOM 1512 C C . ALA A 1 209 ? 6.646 -2.186 -11.958 1.00 85.31 209 ALA A C 1
ATOM 1514 O O . ALA A 1 209 ? 5.825 -2.103 -11.052 1.00 85.31 209 ALA A O 1
ATOM 1515 N N . ALA A 1 210 ? 7.936 -1.895 -11.783 1.00 84.44 210 ALA A N 1
ATOM 1516 C CA . ALA A 1 210 ? 8.533 -1.446 -10.526 1.00 84.44 210 ALA A CA 1
ATOM 1517 C C . ALA A 1 210 ? 8.321 0.057 -10.226 1.00 84.44 210 ALA A C 1
ATOM 1519 O O . ALA A 1 210 ? 8.965 0.617 -9.341 1.00 84.44 210 ALA A O 1
ATOM 1520 N N . GLY A 1 211 ? 7.473 0.759 -10.987 1.00 85.00 211 GLY A N 1
ATOM 1521 C CA . GLY A 1 211 ? 7.186 2.186 -10.790 1.00 85.00 211 GLY A CA 1
ATOM 1522 C C . GLY A 1 211 ? 8.284 3.148 -11.267 1.00 85.00 211 GLY A C 1
ATOM 1523 O O . GLY A 1 211 ? 8.132 4.366 -11.161 1.00 85.00 211 GLY A O 1
ATOM 1524 N N . GLN A 1 212 ? 9.366 2.647 -11.866 1.00 90.38 212 GLN A N 1
ATOM 1525 C CA . GLN A 1 212 ? 10.488 3.431 -12.397 1.00 90.38 212 GLN A CA 1
ATOM 1526 C C . GLN A 1 212 ? 10.182 3.938 -13.813 1.00 90.38 212 GLN A C 1
ATOM 1528 O O . GLN A 1 212 ? 10.868 3.635 -14.793 1.00 90.38 212 GLN A O 1
ATOM 1533 N N . ARG A 1 213 ? 9.105 4.724 -13.926 1.00 93.19 213 ARG A N 1
ATOM 1534 C CA . ARG A 1 213 ? 8.550 5.186 -15.209 1.00 93.19 213 ARG A CA 1
ATOM 1535 C C . ARG A 1 213 ? 9.543 5.968 -16.070 1.00 93.19 213 ARG A C 1
ATOM 1537 O O . ARG A 1 213 ? 9.501 5.837 -17.290 1.00 93.19 213 ARG A O 1
ATOM 1544 N N . ASP A 1 214 ? 10.423 6.756 -15.453 1.00 95.12 214 ASP A N 1
ATOM 1545 C CA . ASP A 1 214 ? 11.419 7.560 -16.166 1.00 95.12 214 ASP A CA 1
ATOM 1546 C C . ASP A 1 214 ? 12.457 6.675 -16.869 1.00 95.12 214 ASP A C 1
ATOM 1548 O O . ASP A 1 214 ? 12.670 6.830 -18.070 1.00 95.12 214 ASP A O 1
ATOM 1552 N N . GLU A 1 215 ? 13.020 5.685 -16.165 1.00 95.31 215 GLU A N 1
ATOM 1553 C CA . GLU A 1 215 ? 13.974 4.733 -16.754 1.00 95.31 215 GLU A CA 1
ATOM 1554 C C . GLU A 1 215 ? 13.323 3.904 -17.865 1.00 95.31 215 GLU A C 1
ATOM 1556 O O . GLU A 1 215 ? 13.894 3.762 -18.946 1.00 95.31 215 GLU A O 1
ATOM 1561 N N . ALA A 1 216 ? 12.092 3.430 -17.647 1.00 96.81 216 ALA A N 1
ATOM 1562 C CA . ALA A 1 216 ? 11.345 2.701 -18.666 1.00 96.81 216 ALA A CA 1
ATOM 1563 C C . ALA A 1 216 ? 11.141 3.535 -19.943 1.00 96.81 216 ALA A C 1
ATOM 1565 O O . ALA A 1 216 ? 11.377 3.055 -21.055 1.00 96.81 216 ALA A O 1
ATOM 1566 N N . ALA A 1 217 ? 10.715 4.793 -19.798 1.00 97.81 217 ALA A N 1
ATOM 1567 C CA . ALA A 1 217 ? 10.483 5.683 -20.929 1.00 97.81 217 ALA A CA 1
ATOM 1568 C C . ALA A 1 217 ? 11.776 6.035 -21.668 1.00 97.81 217 ALA A C 1
ATOM 1570 O O . ALA A 1 217 ? 11.788 6.024 -22.899 1.00 97.81 217 ALA A O 1
ATOM 1571 N N . ASP A 1 218 ? 12.854 6.328 -20.944 1.00 98.12 218 ASP A N 1
ATOM 1572 C CA . ASP A 1 218 ? 14.150 6.661 -21.534 1.00 98.12 218 ASP A CA 1
ATOM 1573 C C . ASP A 1 218 ? 14.709 5.496 -22.354 1.00 98.12 218 ASP A C 1
ATOM 1575 O O . ASP A 1 218 ? 15.134 5.707 -23.494 1.00 98.12 218 ASP A O 1
ATOM 1579 N N . THR A 1 219 ? 14.625 4.268 -21.836 1.00 98.19 219 THR A N 1
ATOM 1580 C CA . THR A 1 219 ? 15.026 3.065 -22.572 1.00 98.19 219 THR A CA 1
ATOM 1581 C C . THR A 1 219 ? 14.190 2.879 -23.838 1.00 98.19 219 THR A C 1
ATOM 1583 O O . THR A 1 219 ? 14.751 2.718 -24.921 1.00 98.19 219 THR A O 1
ATOM 1586 N N . LEU A 1 220 ? 12.858 2.971 -23.755 1.00 98.31 220 LEU A N 1
ATOM 1587 C CA . LEU A 1 220 ? 11.982 2.796 -24.923 1.00 98.31 220 LEU A CA 1
ATOM 1588 C C . LEU A 1 220 ? 12.187 3.888 -25.981 1.00 98.31 220 LEU A C 1
ATOM 1590 O O . LEU A 1 220 ? 12.171 3.598 -27.175 1.00 98.31 220 LEU A O 1
ATOM 1594 N N . LEU A 1 221 ? 12.403 5.141 -25.573 1.00 98.38 221 LEU A N 1
ATOM 1595 C CA . LEU A 1 221 ? 12.720 6.235 -26.494 1.00 98.38 221 LEU A CA 1
ATOM 1596 C C . LEU A 1 221 ? 14.063 6.002 -27.195 1.00 98.38 221 LEU A C 1
ATOM 1598 O O . LEU A 1 221 ? 14.157 6.225 -28.402 1.00 98.38 221 LEU A O 1
ATOM 1602 N N . ALA A 1 222 ? 15.080 5.527 -26.471 1.00 97.69 222 ALA A N 1
ATOM 1603 C CA . ALA A 1 222 ? 16.375 5.179 -27.050 1.00 97.69 222 ALA A CA 1
ATOM 1604 C C . ALA A 1 222 ? 16.259 4.023 -28.055 1.00 97.69 222 ALA A C 1
ATOM 1606 O O . ALA A 1 222 ? 16.834 4.106 -29.139 1.00 97.69 222 ALA A O 1
ATOM 1607 N N . MET A 1 223 ? 15.460 2.996 -27.748 1.00 98.12 223 MET A N 1
ATOM 1608 C CA . MET A 1 223 ? 15.154 1.912 -28.688 1.00 98.12 223 MET A CA 1
ATOM 1609 C C . MET A 1 223 ? 14.484 2.438 -29.962 1.00 98.12 223 MET A C 1
ATOM 1611 O O . MET A 1 223 ? 14.919 2.110 -31.060 1.00 98.12 223 MET A O 1
ATOM 1615 N N . VAL A 1 224 ? 13.462 3.294 -29.830 1.00 98.06 224 VAL A N 1
ATOM 1616 C CA . VAL A 1 224 ? 12.769 3.890 -30.987 1.00 98.06 224 VAL A CA 1
ATOM 1617 C C . VAL A 1 224 ? 13.713 4.763 -31.815 1.00 98.06 224 VAL A C 1
ATOM 1619 O O . VAL A 1 224 ? 13.606 4.767 -33.035 1.00 98.06 224 VAL A O 1
ATOM 1622 N N . ALA A 1 225 ? 14.639 5.489 -31.185 1.00 97.38 225 ALA A N 1
ATOM 1623 C CA . ALA A 1 225 ? 15.645 6.273 -31.899 1.00 97.38 225 ALA A CA 1
ATOM 1624 C C . ALA A 1 225 ? 16.666 5.395 -32.643 1.00 97.38 225 ALA A C 1
ATOM 1626 O O . ALA A 1 225 ? 17.148 5.793 -33.702 1.00 97.38 225 ALA A O 1
ATOM 1627 N N . ALA A 1 226 ? 17.002 4.224 -32.094 1.00 96.75 226 ALA A N 1
ATOM 1628 C CA . ALA A 1 226 ? 17.945 3.287 -32.696 1.00 96.75 226 ALA A CA 1
ATOM 1629 C C . ALA A 1 226 ? 17.333 2.526 -33.883 1.00 96.75 226 ALA A C 1
ATOM 1631 O O . ALA A 1 226 ? 17.944 2.472 -34.951 1.00 96.75 226 ALA A O 1
ATOM 1632 N N . ASP A 1 227 ? 16.135 1.962 -33.709 1.00 97.00 227 ASP A N 1
ATOM 1633 C CA . ASP A 1 227 ? 15.388 1.269 -34.761 1.00 97.00 227 ASP A CA 1
ATOM 1634 C C . ASP A 1 227 ? 13.864 1.358 -34.508 1.00 97.00 227 ASP A C 1
ATOM 1636 O O . ASP A 1 227 ? 13.301 0.573 -33.738 1.00 97.00 227 ASP A O 1
ATOM 1640 N N . PRO A 1 228 ? 13.152 2.287 -35.178 1.00 95.19 228 PRO A N 1
ATOM 1641 C CA . PRO A 1 228 ? 11.707 2.453 -35.017 1.00 95.19 228 PRO A CA 1
ATOM 1642 C C . PRO A 1 228 ? 10.865 1.257 -35.489 1.00 95.19 228 PRO A C 1
ATOM 1644 O O . PRO A 1 228 ? 9.690 1.170 -35.124 1.00 95.19 228 PRO A O 1
ATOM 1647 N N . ALA A 1 229 ? 11.416 0.392 -36.349 1.00 96.19 229 ALA A N 1
ATOM 1648 C CA . ALA A 1 229 ? 10.705 -0.719 -36.981 1.00 96.19 229 ALA A CA 1
ATOM 1649 C C . ALA A 1 229 ? 11.012 -2.076 -36.331 1.00 96.19 229 ALA A C 1
ATOM 1651 O O . ALA A 1 229 ? 10.333 -3.059 -36.644 1.00 96.19 229 ALA A O 1
ATOM 1652 N N . TRP A 1 230 ? 11.996 -2.130 -35.427 1.00 97.25 230 TRP A N 1
ATOM 1653 C CA . TRP A 1 230 ? 12.371 -3.345 -34.713 1.00 97.25 230 TRP A CA 1
ATOM 1654 C C . TRP A 1 230 ? 11.147 -4.017 -34.076 1.00 97.25 230 TRP A C 1
ATOM 1656 O O . TRP A 1 230 ? 10.342 -3.366 -33.402 1.00 97.25 230 TRP A O 1
ATOM 1666 N N . ASN A 1 231 ? 11.011 -5.325 -34.324 1.00 96.69 231 ASN A N 1
ATOM 1667 C CA . ASN A 1 231 ? 9.916 -6.163 -33.829 1.00 96.69 231 ASN A CA 1
ATOM 1668 C C . ASN A 1 231 ? 8.526 -5.525 -34.041 1.00 96.69 231 ASN A C 1
ATOM 1670 O O . ASN A 1 231 ? 7.765 -5.323 -33.098 1.00 96.69 231 ASN A O 1
ATOM 1674 N N . GLU A 1 232 ? 8.238 -5.109 -35.279 1.00 97.19 232 GLU A N 1
ATOM 1675 C CA . GLU A 1 232 ? 6.969 -4.466 -35.664 1.00 97.19 232 GLU A CA 1
ATOM 1676 C C . GLU A 1 232 ? 6.660 -3.178 -34.869 1.00 97.19 232 GLU A C 1
ATOM 1678 O O . GLU A 1 232 ? 5.507 -2.784 -34.689 1.00 97.19 232 GLU A O 1
ATOM 1683 N N . GLY A 1 233 ? 7.703 -2.487 -34.399 1.00 96.50 233 GLY A N 1
ATOM 1684 C CA . GLY A 1 233 ? 7.576 -1.271 -33.599 1.00 96.50 233 GLY A CA 1
ATOM 1685 C C . GLY A 1 233 ? 7.232 -1.534 -32.130 1.00 96.50 233 GLY A C 1
ATOM 1686 O O . GLY A 1 233 ? 6.638 -0.665 -31.481 1.00 96.50 233 GLY A O 1
ATOM 1687 N N . ALA A 1 234 ? 7.609 -2.697 -31.587 1.00 97.06 234 ALA A N 1
ATOM 1688 C CA . ALA A 1 234 ? 7.307 -3.113 -30.215 1.00 97.06 234 ALA A CA 1
ATOM 1689 C C . ALA A 1 234 ? 7.677 -2.062 -29.155 1.00 97.06 234 ALA A C 1
ATOM 1691 O O . ALA A 1 234 ? 6.894 -1.817 -28.238 1.00 97.06 234 ALA A O 1
ATOM 1692 N N . ALA A 1 235 ? 8.823 -1.384 -29.295 1.00 97.38 235 ALA A N 1
ATOM 1693 C CA . ALA A 1 235 ? 9.249 -0.348 -28.348 1.00 97.38 235 ALA A CA 1
ATOM 1694 C C . ALA A 1 235 ? 8.274 0.842 -28.308 1.00 97.38 235 ALA A C 1
ATOM 1696 O O . ALA A 1 235 ? 7.851 1.289 -27.239 1.00 97.38 235 ALA A O 1
ATOM 1697 N N . ARG A 1 236 ? 7.843 1.318 -29.484 1.00 97.69 236 ARG A N 1
ATOM 1698 C CA . ARG A 1 236 ? 6.836 2.380 -29.587 1.00 97.69 236 ARG A CA 1
ATOM 1699 C C . ARG A 1 236 ? 5.495 1.905 -29.038 1.00 97.69 236 ARG A C 1
ATOM 1701 O O . ARG A 1 236 ? 4.863 2.646 -28.290 1.00 97.69 236 ARG A O 1
ATOM 1708 N N . ALA A 1 237 ? 5.063 0.698 -29.396 1.00 97.81 237 ALA A N 1
ATOM 1709 C CA . ALA A 1 237 ? 3.807 0.130 -28.916 1.00 97.81 237 ALA A CA 1
ATOM 1710 C C . ALA A 1 237 ? 3.784 0.032 -27.382 1.00 97.81 237 ALA A C 1
ATOM 1712 O O . ALA A 1 237 ? 2.817 0.463 -26.754 1.00 97.81 237 ALA A O 1
ATOM 1713 N N . LYS A 1 238 ? 4.878 -0.435 -26.768 1.00 97.12 238 LYS A N 1
ATOM 1714 C CA . LYS A 1 238 ? 5.012 -0.518 -25.311 1.00 97.12 238 LYS A CA 1
ATOM 1715 C C . LYS A 1 238 ? 4.944 0.855 -24.645 1.00 97.12 238 LYS A C 1
ATOM 1717 O O . LYS A 1 238 ? 4.254 1.012 -23.643 1.00 97.12 238 LYS A O 1
ATOM 1722 N N . LEU A 1 239 ? 5.603 1.860 -25.220 1.00 97.19 239 LEU A N 1
ATOM 1723 C CA . LEU A 1 239 ? 5.566 3.226 -24.697 1.00 97.19 239 LEU A CA 1
ATOM 1724 C C . LEU A 1 239 ? 4.153 3.835 -24.764 1.00 97.19 239 LEU A C 1
ATOM 1726 O O . LEU A 1 239 ? 3.729 4.510 -23.830 1.00 97.19 239 LEU A O 1
ATOM 1730 N N . LEU A 1 240 ? 3.397 3.561 -25.832 1.00 96.19 240 LEU A N 1
ATOM 1731 C CA . LEU A 1 240 ? 1.995 3.979 -25.938 1.00 96.19 240 LEU A CA 1
ATOM 1732 C C . LEU A 1 240 ? 1.102 3.264 -24.914 1.00 96.19 240 LEU A C 1
ATOM 1734 O O . LEU A 1 240 ? 0.276 3.919 -24.285 1.00 96.19 240 LEU A O 1
ATOM 1738 N N . GLN A 1 241 ? 1.321 1.966 -24.682 1.00 94.38 241 GLN A N 1
ATOM 1739 C CA . GLN A 1 241 ? 0.622 1.212 -23.637 1.00 94.38 241 GLN A CA 1
ATOM 1740 C C . GLN A 1 241 ? 0.854 1.824 -22.244 1.00 94.38 241 GLN A C 1
ATOM 1742 O O . GLN A 1 241 ? -0.079 1.937 -21.453 1.00 94.38 241 GLN A O 1
ATOM 1747 N N . ILE A 1 242 ? 2.083 2.262 -21.949 1.00 93.62 242 ILE A N 1
ATOM 1748 C CA . ILE A 1 242 ? 2.416 2.956 -20.695 1.00 93.62 242 ILE A CA 1
ATOM 1749 C C . ILE A 1 242 ? 1.634 4.272 -20.564 1.00 93.62 242 ILE A C 1
ATOM 1751 O O . ILE A 1 242 ? 1.100 4.569 -19.496 1.00 93.62 242 ILE A O 1
ATOM 1755 N N . PHE A 1 243 ? 1.522 5.055 -21.640 1.00 95.62 243 PHE A N 1
ATOM 1756 C CA . PHE A 1 243 ? 0.747 6.300 -21.623 1.00 95.62 243 PHE A CA 1
ATOM 1757 C C . PHE A 1 243 ? -0.742 6.069 -21.372 1.00 95.62 243 PHE A C 1
ATOM 1759 O O . PHE A 1 243 ? -1.365 6.854 -20.662 1.00 95.62 243 PHE A O 1
ATOM 1766 N N . GLU A 1 244 ? -1.311 5.006 -21.938 1.00 91.38 244 GLU A N 1
ATOM 1767 C CA . GLU A 1 244 ? -2.700 4.618 -21.685 1.00 91.38 244 GLU A CA 1
ATOM 1768 C C . GLU A 1 244 ? -2.910 4.186 -20.232 1.00 91.38 244 GLU A C 1
ATOM 1770 O O . GLU A 1 244 ? -3.895 4.591 -19.621 1.00 91.38 244 GLU A O 1
ATOM 1775 N N . ALA A 1 245 ? -1.966 3.428 -19.664 1.00 84.44 245 ALA A N 1
ATOM 1776 C CA . ALA A 1 245 ? -2.033 2.969 -18.279 1.00 84.44 245 ALA A CA 1
ATOM 1777 C C . ALA A 1 245 ? -1.950 4.118 -17.257 1.00 84.44 245 ALA A C 1
ATOM 1779 O O . ALA A 1 245 ? -2.647 4.083 -16.247 1.00 84.44 245 ALA A O 1
ATOM 1780 N N . ILE A 1 246 ? -1.117 5.134 -17.511 1.00 88.38 246 ILE A N 1
ATOM 1781 C CA . ILE A 1 246 ? -0.984 6.310 -16.631 1.00 88.38 246 ILE A CA 1
ATOM 1782 C C . ILE A 1 246 ? -2.137 7.304 -16.846 1.00 88.38 246 ILE A C 1
ATOM 1784 O O . ILE A 1 246 ? -2.615 7.920 -15.897 1.00 88.38 246 ILE A O 1
ATOM 1788 N N . GLY A 1 247 ? -2.582 7.468 -18.094 1.00 85.38 247 GLY A N 1
ATOM 1789 C CA . GLY A 1 247 ? -3.580 8.454 -18.500 1.00 85.38 247 GLY A CA 1
ATOM 1790 C C . GLY A 1 247 ? -2.985 9.561 -19.373 1.00 85.38 247 GLY A C 1
ATOM 1791 O O . GLY A 1 247 ? -1.952 10.155 -19.073 1.00 85.38 247 GLY A O 1
ATOM 1792 N N . LEU A 1 248 ? -3.667 9.882 -20.475 1.00 86.94 248 LEU A N 1
ATOM 1793 C CA . LEU A 1 248 ? -3.148 10.790 -21.509 1.00 86.94 248 LEU A CA 1
ATOM 1794 C C . LEU A 1 248 ? -3.061 12.266 -21.089 1.00 86.94 248 LEU A C 1
ATOM 1796 O O . LEU A 1 248 ? -2.372 13.038 -21.759 1.00 86.94 248 LEU A O 1
ATOM 1800 N N . GLU A 1 249 ? -3.765 12.653 -20.025 1.00 88.19 249 GLU A N 1
ATOM 1801 C CA . GLU A 1 249 ? -3.764 14.014 -19.471 1.00 88.19 249 GLU A CA 1
ATOM 1802 C C . GLU A 1 249 ? -2.647 14.238 -18.443 1.00 88.19 249 GLU A C 1
ATOM 1804 O O . GLU A 1 249 ? -2.389 15.377 -18.052 1.00 88.19 249 GLU A O 1
ATOM 1809 N N . ASP A 1 250 ? -1.954 13.174 -18.030 1.00 92.75 250 ASP A N 1
ATOM 1810 C CA . ASP A 1 250 ? -0.868 13.269 -17.066 1.00 92.75 250 ASP A CA 1
ATOM 1811 C C . ASP A 1 250 ? 0.278 14.169 -17.611 1.00 92.75 250 ASP A C 1
ATOM 1813 O O . ASP A 1 250 ? 0.687 14.052 -18.781 1.00 92.75 250 ASP A O 1
ATOM 1817 N N . PRO A 1 251 ? 0.813 15.105 -16.796 1.00 92.94 251 PRO A N 1
ATOM 1818 C CA . PRO A 1 251 ? 1.873 16.016 -17.229 1.00 92.94 251 PRO A CA 1
ATOM 1819 C C . PRO A 1 251 ? 3.153 15.309 -17.689 1.00 92.94 251 PRO A C 1
ATOM 1821 O O . PRO A 1 251 ? 3.804 15.768 -18.634 1.00 92.94 251 PRO A O 1
ATOM 1824 N N . TRP A 1 252 ? 3.511 14.193 -17.049 1.00 95.25 252 TRP A N 1
ATOM 1825 C CA . TRP A 1 252 ? 4.669 13.383 -17.413 1.00 95.25 252 TRP A CA 1
ATOM 1826 C C . TRP A 1 252 ? 4.440 12.701 -18.766 1.00 95.25 252 TRP A C 1
ATOM 1828 O O . TRP A 1 252 ? 5.292 12.803 -19.652 1.00 95.25 252 TRP A O 1
ATOM 1838 N N . VAL A 1 253 ? 3.253 12.130 -19.001 1.00 96.50 253 VAL A N 1
ATOM 1839 C CA . VAL A 1 253 ? 2.881 11.548 -20.307 1.00 96.50 253 VAL A CA 1
ATOM 1840 C C . VAL A 1 253 ? 2.977 12.594 -21.419 1.00 96.50 253 VAL A C 1
ATOM 1842 O O . VAL A 1 253 ? 3.563 12.345 -22.478 1.00 96.50 253 VAL A O 1
ATOM 1845 N N . SER A 1 254 ? 2.459 13.798 -21.175 1.00 96.12 254 SER A N 1
ATOM 1846 C CA . SER A 1 254 ? 2.527 14.910 -22.127 1.00 96.12 254 SER A CA 1
ATOM 1847 C C . SER A 1 254 ? 3.967 15.296 -22.489 1.00 96.12 254 SER A C 1
ATOM 1849 O O . SER A 1 254 ? 4.263 15.553 -23.661 1.00 96.12 254 SER A O 1
ATOM 1851 N N . ALA A 1 255 ? 4.881 15.316 -21.516 1.00 96.50 255 ALA A N 1
ATOM 1852 C CA . ALA A 1 255 ? 6.295 15.611 -21.743 1.00 96.50 255 ALA A CA 1
ATOM 1853 C C . ALA A 1 255 ? 6.991 14.504 -22.555 1.00 96.50 255 ALA A C 1
ATOM 1855 O O . ALA A 1 255 ? 7.665 14.795 -23.548 1.00 96.50 255 ALA A O 1
ATOM 1856 N N . THR A 1 256 ? 6.778 13.237 -22.198 1.00 97.56 256 THR A N 1
ATOM 1857 C CA . THR A 1 256 ? 7.396 12.085 -22.877 1.00 97.56 256 THR A CA 1
ATOM 1858 C C . THR A 1 256 ? 6.890 11.927 -24.315 1.00 97.56 256 THR A C 1
ATOM 1860 O O . THR A 1 256 ? 7.679 11.668 -25.226 1.00 97.56 256 THR A O 1
ATOM 1863 N N . ARG A 1 257 ? 5.605 12.203 -24.585 1.00 97.06 257 ARG A N 1
ATOM 1864 C CA . ARG A 1 257 ? 5.051 12.226 -25.955 1.00 97.06 257 ARG A CA 1
ATOM 1865 C C . ARG A 1 257 ? 5.722 13.259 -26.858 1.00 97.06 257 ARG A C 1
ATOM 1867 O O . ARG A 1 257 ? 5.924 12.983 -28.040 1.00 97.06 257 ARG A O 1
ATOM 1874 N N . ARG A 1 258 ? 6.084 14.433 -26.327 1.00 97.19 258 ARG A N 1
ATOM 1875 C CA . ARG A 1 258 ? 6.832 15.446 -27.095 1.00 97.19 258 ARG A CA 1
ATOM 1876 C C . ARG A 1 258 ? 8.211 14.925 -27.487 1.00 97.19 258 ARG A C 1
ATOM 1878 O O . ARG A 1 258 ? 8.581 15.057 -28.646 1.00 97.19 258 ARG A O 1
ATOM 1885 N N . ARG A 1 259 ? 8.921 14.271 -26.559 1.00 98.00 259 ARG A N 1
ATOM 1886 C CA . ARG A 1 259 ? 10.221 13.631 -26.834 1.00 98.00 259 ARG A CA 1
ATOM 1887 C C . ARG A 1 259 ? 10.102 12.575 -27.936 1.00 98.00 259 ARG A C 1
ATOM 1889 O O . ARG A 1 259 ? 10.875 12.612 -28.886 1.00 98.00 259 ARG A O 1
ATOM 1896 N N . LEU A 1 260 ? 9.091 11.704 -27.862 1.00 97.38 260 LEU A N 1
ATOM 1897 C CA . LEU A 1 260 ? 8.811 10.710 -28.906 1.00 97.38 260 LEU A CA 1
ATOM 1898 C C . LEU A 1 260 ? 8.535 11.361 -30.270 1.00 97.38 260 LEU A C 1
ATOM 1900 O O . LEU A 1 260 ? 9.060 10.912 -31.284 1.00 97.38 260 LEU A O 1
ATOM 1904 N N . SER A 1 261 ? 7.727 12.425 -30.304 1.00 96.50 261 SER A N 1
ATOM 1905 C CA . SER A 1 261 ? 7.435 13.151 -31.544 1.00 96.50 261 SER A CA 1
ATOM 1906 C C . SER A 1 261 ? 8.697 13.733 -32.176 1.00 96.50 261 SER A C 1
ATOM 1908 O O . SER A 1 261 ? 8.832 13.681 -33.394 1.00 96.50 261 SER A O 1
ATOM 1910 N N . THR A 1 262 ? 9.614 14.272 -31.369 1.00 97.06 262 THR A N 1
ATOM 1911 C CA . THR A 1 262 ? 10.905 14.770 -31.858 1.00 97.06 262 THR A CA 1
ATOM 1912 C C . THR A 1 262 ? 11.750 13.645 -32.446 1.00 97.06 262 THR A C 1
ATOM 1914 O O . THR A 1 262 ? 12.340 13.839 -33.493 1.00 97.06 262 THR A O 1
ATOM 1917 N N . ILE A 1 263 ? 11.774 12.460 -31.831 1.00 96.56 263 ILE A N 1
ATOM 1918 C CA . ILE A 1 263 ? 12.534 11.310 -32.356 1.00 96.56 263 ILE A CA 1
ATOM 1919 C C . ILE A 1 263 ? 11.976 10.822 -33.703 1.00 96.56 263 ILE A C 1
ATOM 1921 O O . ILE A 1 263 ? 12.737 10.410 -34.570 1.00 96.56 263 ILE A O 1
ATOM 1925 N N . LEU A 1 264 ? 10.653 10.846 -33.884 1.00 93.12 264 LEU A N 1
ATOM 1926 C CA . LEU A 1 264 ? 10.010 10.310 -35.090 1.00 93.12 264 LEU A CA 1
ATOM 1927 C C . LEU A 1 264 ? 9.972 11.291 -36.270 1.00 93.12 264 LEU A C 1
ATOM 1929 O O . LEU A 1 264 ? 9.885 10.849 -37.415 1.00 93.12 264 LEU A O 1
ATOM 1933 N N . PHE A 1 265 ? 9.952 12.599 -36.002 1.00 93.25 265 PHE A N 1
ATOM 1934 C CA . PHE A 1 265 ? 9.660 13.621 -37.016 1.00 93.25 265 PHE A CA 1
ATOM 1935 C C . PHE A 1 265 ? 10.589 14.844 -36.990 1.00 93.25 265 PHE A C 1
ATOM 1937 O O . PHE A 1 265 ? 10.424 15.722 -37.838 1.00 93.25 265 PHE A O 1
ATOM 1944 N N . GLY A 1 266 ? 11.483 14.949 -36.005 1.00 79.38 266 GLY A N 1
ATOM 1945 C CA . GLY A 1 266 ? 12.471 16.026 -35.886 1.00 79.38 266 GLY A CA 1
ATOM 1946 C C . GLY A 1 266 ? 13.774 15.664 -36.573 1.00 79.38 266 GLY A C 1
ATOM 1947 O O . GLY A 1 266 ? 14.309 16.554 -37.268 1.00 79.38 266 GLY A O 1
#

Foldseek 3Di:
DDDPLCVVVVVLVVVVQVVCLQLQRDDDDDDCVVVVVVCVVVVPPDPPWDFDDDPNDGPDTCRPVSDSVSVVVVVVVCSVVDPRDNDNRPQPPCVVLLVVLVVCVVVLQLVVSLVSLVVSCVSCVPDLSSLLSNLSSCLSVVVLVVSVVSLVPDDPVSNPDPSNVVSVVSSVLSVPQQDPVSLVVLVVVCVVDVPPLVSLQVNLVSCVSVVVPVSSLVSLLVSCLVPCCPPNNVSVVVLVVSCVVVDVPDPVNVVSVVSSCVSVPD

Sequence (266 aa):
EWCGPCKQLTPVLEKIAAEYSDKGVILAKINVDEEGFIAAQFQVQSIPTVYALFQGKPVANLTNARSESQLRQVLDQLLAQLPVEPGPGAQQDIAPLLAMGEDVLAAGDGPRAATIFSQIVEIAPDSAAAHAGLIRALTVAGELAEAGAVIDALPAEIAADPLVSQARSALVLAQDAPDDAELAGLRDAARANPADMDAQLAFAAAAFAAGQRDEAADTLLAMVAADPAWNEGAARAKLLQIFEAIGLEDPWVSATRRRLSTILFG

pLDDT: mean 87.93, std 10.49, range [43.44, 98.38]

Secondary structure (DSSP, 8-state):
---HHHHHHHHHHHHHHHHTGGGT-------TTT-HHHHHHTT--SSS--EEEETTEEEEE-TT--SHHHHHHHHHHHHHHS------TT----HHHHHHHHHHHHTT-HHHHHHHHHHHHHH-TT-HHHHHHHHHHHHHTT-HHHHHHHHHTS-HHHHTSHHHHHHHHHHHHHHSSPPHHHHHHHHHHHHH-TT-HHHHHHHHHHHHHTT-HHHHHHHHHHHHHH-TTGGGGHHHHHHHHHHHHH-TT-HHHHHHHHHHHHHHH-